Protein AF-A0A7R9LG56-F1 (afdb_monomer_lite)

Organism: NCBI:txid1979941

Foldseek 3Di:
DPPPQQPDDPPPCVLVCCLVVVDPCVSNPFDDPVLSVVLNVLLVVLVVVLVVVLLVLLVLQLVLLCLCCVFPPVDCVCVVVSNVVSNCRSVVSSVLSSLQSVLLSSLLSSLSSLLSNLLSLLVVLVVCVVVPPDDDPVVLVVSVVSLVVSVVSNVVSVVVSCVSCVVSVVVVVVVLVVLVVVCVVPVRSDDSSVVSNVVVVVVVVVSVVSVVVSVVSSVVSNVSSVVSSVVVVVVVVVVVVVVVVVVVD

Sequence (249 aa):
RYLYHIKRYPFPEAPIRLMAGSVTPRSVGLVDEAVIIEMCKSAKFWFHHTKRNTNIVGLAAFVICFAPVHFGTNDWSLFPIYFPWGFINGIGVRYVFNISHWTYTYFYLTCLYHKARMKQTRLMITAQYDKYSRTTDQHVYYLINTFSGIYADIDENNDRFFKTFSIIFLPLFMIFVDCELTTEIAPNLHIVTRIVFGYLLWSGTFVILSYLKVVSSVAEEAKKAYKPLNKLQITLKQNSNFCRLKEMI

pLDDT: mean 75.14, std 12.85, range [32.69, 92.62]

Radius of gyration: 25.76 Å; chains: 1; bounding box: 63×35×83 Å

Secondary structure (DSSP, 8-state):
---S----PPTTHHHHHHHTTSS-GGGGT---HHHHHHHHHHHHHHHHHHHHHHHHHHHHHHHHTTHHIIIII--GGGHHHHHHHHHHHHHHHHHHHHHHHHHHHHHHHHHHHHHHHHHHHHHHHHHHHHTTTS--HHHHHHHHHHHHHHHHHHHHHHHHHHHHHHHHHHHHHHHHHHHHHHHHH-TTSHHHHHHHHHHHHHHHHHHHHHHHHHHHHHHHHHHHHHHHHHHHHHHHHHHHHHHHHHH--

Structure (mmCIF, N/CA/C/O backbone):
data_AF-A0A7R9LG56-F1
#
_entry.id   AF-A0A7R9LG56-F1
#
loop_
_atom_site.group_PDB
_atom_site.id
_atom_site.type_symbol
_atom_site.label_atom_id
_atom_site.label_alt_id
_atom_site.label_comp_id
_atom_site.label_asym_id
_atom_site.label_entity_id
_atom_site.label_seq_id
_atom_site.pdbx_PDB_ins_code
_atom_site.Cartn_x
_atom_site.Cartn_y
_atom_site.Cartn_z
_atom_site.occupancy
_atom_site.B_iso_or_equiv
_atom_site.auth_seq_id
_atom_site.auth_comp_id
_atom_site.auth_asym_id
_atom_site.auth_atom_id
_atom_site.pdbx_PDB_model_num
ATOM 1 N N . ARG A 1 1 ? -28.842 3.513 22.044 1.00 34.97 1 ARG A N 1
ATOM 2 C CA . ARG A 1 1 ? -29.782 2.892 21.074 1.00 34.97 1 ARG A CA 1
ATOM 3 C C . ARG A 1 1 ? -29.342 2.998 19.596 1.00 34.97 1 ARG A C 1
ATOM 5 O O . ARG A 1 1 ? -30.094 2.542 18.755 1.00 34.97 1 ARG A O 1
ATOM 12 N N . TYR A 1 2 ? -28.136 3.487 19.253 1.00 35.00 2 TYR A N 1
ATOM 13 C CA . TYR A 1 2 ? -27.746 3.772 17.851 1.00 35.00 2 TYR A CA 1
ATOM 14 C C . TYR A 1 2 ? -26.638 2.877 17.246 1.00 35.00 2 TYR A C 1
ATOM 16 O O . TYR A 1 2 ? -26.160 3.165 16.157 1.00 35.00 2 TYR A O 1
ATOM 24 N N . LEU A 1 3 ? -26.213 1.792 17.906 1.00 39.94 3 LEU A N 1
ATOM 25 C CA . LEU A 1 3 ? -25.061 0.982 17.456 1.00 39.94 3 LEU A CA 1
ATOM 26 C C . LEU A 1 3 ? -25.404 -0.192 16.514 1.00 39.94 3 LEU A C 1
ATOM 28 O O . LEU A 1 3 ? -24.497 -0.883 16.071 1.00 39.94 3 LEU A O 1
ATOM 32 N N . TYR A 1 4 ? -26.677 -0.416 16.171 1.00 41.12 4 TYR A N 1
ATOM 33 C CA . TYR A 1 4 ? -27.118 -1.661 15.514 1.00 41.12 4 TYR A CA 1
ATOM 34 C C . TYR A 1 4 ? -27.232 -1.617 13.980 1.00 41.12 4 TYR A C 1
ATOM 36 O O . TYR A 1 4 ? -27.607 -2.615 13.373 1.00 41.12 4 TYR A O 1
ATOM 44 N N . HIS A 1 5 ? -26.874 -0.507 13.326 1.00 39.47 5 HIS A N 1
ATOM 45 C CA . HIS A 1 5 ? -26.958 -0.381 11.862 1.00 39.47 5 HIS A CA 1
ATOM 46 C C . HIS A 1 5 ? -25.602 -0.099 11.203 1.00 39.47 5 HIS A C 1
ATOM 48 O O . HIS A 1 5 ? -25.478 0.797 10.369 1.00 39.47 5 HIS A O 1
ATOM 54 N N . ILE A 1 6 ? -24.571 -0.879 11.541 1.00 50.12 6 ILE A N 1
ATOM 55 C CA . ILE A 1 6 ? -23.382 -0.954 10.682 1.00 50.12 6 ILE A CA 1
ATOM 56 C C . ILE A 1 6 ? -23.757 -1.824 9.477 1.00 50.12 6 ILE A C 1
ATOM 58 O O . ILE A 1 6 ? -23.916 -3.039 9.607 1.00 50.12 6 ILE A O 1
ATOM 62 N N . LYS A 1 7 ? -23.934 -1.209 8.301 1.00 48.31 7 LYS A N 1
ATOM 63 C CA . LYS A 1 7 ? -24.074 -1.961 7.046 1.00 48.31 7 LYS A CA 1
ATOM 64 C C . LYS A 1 7 ? -22.773 -2.731 6.811 1.00 48.31 7 LYS A C 1
ATOM 66 O O . LYS A 1 7 ? -21.711 -2.123 6.691 1.00 48.31 7 LYS A O 1
ATOM 71 N N . ARG A 1 8 ? -22.852 -4.063 6.738 1.00 50.88 8 ARG A N 1
ATOM 72 C CA . ARG A 1 8 ? -21.746 -4.895 6.247 1.00 50.88 8 ARG A CA 1
ATOM 73 C C . ARG A 1 8 ? -21.616 -4.649 4.746 1.00 50.88 8 ARG A C 1
ATOM 75 O O . ARG A 1 8 ? -22.418 -5.155 3.968 1.00 50.88 8 ARG A O 1
ATOM 82 N N . TYR A 1 9 ? -20.659 -3.818 4.351 1.00 52.25 9 TYR A N 1
ATOM 83 C CA . TYR A 1 9 ? -20.247 -3.735 2.953 1.00 52.25 9 TYR A CA 1
ATOM 84 C C . TYR A 1 9 ? -19.368 -4.949 2.633 1.00 52.25 9 TYR A C 1
ATOM 86 O O . TYR A 1 9 ? -18.586 -5.344 3.501 1.00 52.25 9 TYR A O 1
ATOM 94 N N . PRO A 1 10 ? -19.478 -5.542 1.432 1.00 53.38 10 PRO A N 1
ATOM 95 C CA . PRO A 1 10 ? -18.564 -6.596 1.021 1.00 53.38 10 PRO A CA 1
ATOM 96 C C . PRO A 1 10 ? -17.125 -6.062 1.058 1.00 53.38 10 PRO A C 1
ATOM 98 O O . PRO A 1 10 ? -16.785 -5.058 0.424 1.00 53.38 10 PRO A O 1
ATOM 101 N N . PHE A 1 11 ? -16.286 -6.700 1.869 1.00 55.41 11 PHE A N 1
ATOM 102 C CA . PHE A 1 11 ? -14.846 -6.466 1.894 1.00 55.41 11 PHE A CA 1
ATOM 103 C C . PHE A 1 11 ? -14.222 -7.098 0.641 1.00 55.41 11 PHE A C 1
ATOM 105 O O . PHE A 1 11 ? -14.705 -8.145 0.207 1.00 55.41 11 PHE A O 1
ATOM 112 N N . PRO A 1 12 ? -13.20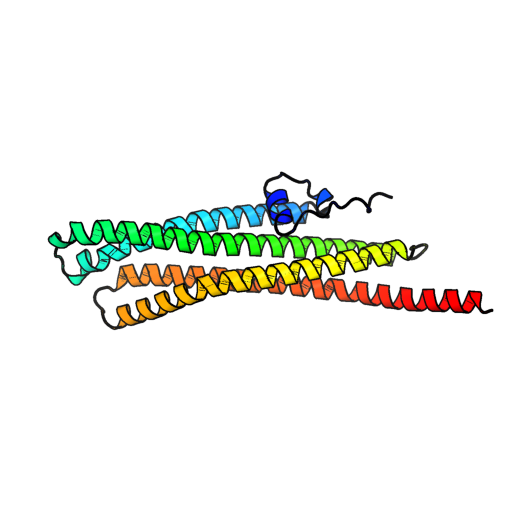9 -6.481 -0.006 1.00 57.28 12 PRO A N 1
ATOM 113 C CA . PRO A 1 12 ? -12.325 -5.388 0.435 1.00 57.28 12 PRO A CA 1
ATOM 114 C C . PRO A 1 12 ? -12.742 -3.954 0.024 1.00 57.28 12 PRO A C 1
ATOM 116 O O . PRO A 1 12 ? -11.928 -3.032 0.080 1.00 57.28 12 PRO A O 1
ATOM 119 N N . GLU A 1 13 ? -13.987 -3.706 -0.393 1.00 69.12 13 GLU A N 1
ATOM 120 C CA . GLU A 1 13 ? -14.365 -2.403 -0.974 1.00 69.12 13 GLU A CA 1
ATOM 121 C C . GLU A 1 13 ? -14.544 -1.273 0.050 1.00 69.12 13 GLU A C 1
ATOM 123 O O . GLU A 1 13 ? -14.408 -0.097 -0.291 1.00 69.12 13 GLU A O 1
ATOM 128 N N . ALA A 1 14 ? -14.859 -1.602 1.305 1.00 70.81 14 ALA A N 1
ATOM 129 C CA . ALA A 1 14 ? -15.174 -0.623 2.347 1.00 70.81 14 ALA A CA 1
ATOM 130 C C . ALA A 1 14 ? -14.103 0.481 2.540 1.00 70.81 14 ALA A C 1
ATOM 132 O O . ALA A 1 14 ? -14.475 1.659 2.505 1.00 70.81 14 ALA A O 1
ATOM 133 N N . PRO A 1 15 ? -12.795 0.178 2.699 1.00 76.94 15 PRO A N 1
ATOM 134 C CA . PRO A 1 15 ? -11.762 1.211 2.827 1.00 76.94 15 PRO A CA 1
ATOM 135 C C . PRO A 1 15 ? -11.621 2.077 1.569 1.00 76.94 15 PRO A C 1
ATOM 137 O O . PRO A 1 15 ? -11.431 3.287 1.678 1.00 76.94 15 PRO A O 1
ATOM 140 N N . ILE A 1 16 ? -11.765 1.492 0.379 1.00 79.19 16 ILE A N 1
ATOM 141 C CA . ILE A 1 16 ? -11.629 2.216 -0.893 1.00 79.19 16 ILE A CA 1
ATOM 142 C C . ILE A 1 16 ? -12.813 3.164 -1.090 1.00 79.19 16 ILE A C 1
ATOM 144 O O . ILE A 1 16 ? -12.624 4.343 -1.379 1.00 79.19 16 ILE A O 1
ATOM 148 N N . ARG A 1 17 ? -14.038 2.677 -0.874 1.00 79.75 17 ARG A N 1
ATOM 149 C CA . ARG A 1 17 ? -15.263 3.477 -1.002 1.00 79.75 17 ARG A CA 1
ATOM 150 C C . ARG A 1 17 ? -15.330 4.588 0.043 1.00 79.75 17 ARG A C 1
ATOM 152 O O . ARG A 1 17 ? -15.841 5.664 -0.256 1.00 79.75 17 ARG A O 1
ATOM 159 N N . LEU A 1 18 ? -14.793 4.354 1.242 1.00 82.75 18 LEU A N 1
ATOM 160 C CA . LEU A 1 18 ? -14.607 5.391 2.257 1.00 82.75 18 LEU A CA 1
ATOM 161 C C . LEU A 1 18 ? -13.677 6.500 1.746 1.00 82.75 18 LEU A C 1
ATOM 163 O O . LEU A 1 18 ? -14.030 7.674 1.806 1.00 82.75 18 LEU A O 1
ATOM 167 N N . MET A 1 19 ? -12.500 6.138 1.229 1.00 81.62 19 MET A N 1
ATOM 168 C CA . MET A 1 19 ? -11.513 7.108 0.736 1.00 81.62 19 MET A CA 1
ATOM 169 C C . MET A 1 19 ? -11.975 7.833 -0.533 1.00 81.62 19 MET A C 1
ATOM 171 O O . MET A 1 19 ? -11.598 8.980 -0.752 1.00 81.62 19 MET A O 1
ATOM 175 N N . ALA A 1 20 ? -12.825 7.193 -1.336 1.00 80.75 20 ALA A N 1
ATOM 176 C CA . ALA A 1 20 ? -13.496 7.797 -2.483 1.00 80.75 20 ALA A CA 1
ATOM 177 C C . ALA A 1 20 ? -14.670 8.719 -2.092 1.00 80.75 20 ALA A C 1
ATOM 179 O O . ALA A 1 20 ? -15.298 9.309 -2.967 1.00 80.75 20 ALA A O 1
ATOM 180 N N . GLY A 1 21 ? -15.011 8.823 -0.801 1.00 81.12 21 GLY A N 1
ATOM 181 C CA . GLY A 1 21 ? -16.147 9.617 -0.321 1.00 81.12 21 GLY A CA 1
ATOM 182 C C . GLY A 1 21 ? -17.518 9.018 -0.653 1.00 81.12 21 GLY A C 1
ATOM 183 O O . GLY A 1 21 ? -18.541 9.651 -0.410 1.00 81.12 21 GLY A O 1
ATOM 184 N N . SER A 1 22 ? -17.566 7.792 -1.182 1.00 84.75 22 SER A N 1
ATOM 185 C CA . SER A 1 22 ? -18.811 7.103 -1.541 1.00 84.75 22 SER A CA 1
ATOM 186 C C . SER A 1 22 ? -19.563 6.561 -0.324 1.00 84.75 22 SER A C 1
ATOM 188 O O . SER A 1 22 ? -20.732 6.194 -0.435 1.00 84.75 22 SER A O 1
ATOM 190 N N . VAL A 1 23 ? -18.898 6.464 0.830 1.00 85.06 23 VAL A N 1
ATOM 191 C CA . VAL A 1 23 ? -19.517 6.061 2.095 1.00 85.06 23 VAL A CA 1
ATOM 192 C C . VAL A 1 23 ? -19.024 6.938 3.233 1.00 85.06 23 VAL A C 1
ATOM 194 O O . VAL A 1 23 ? -17.860 7.330 3.276 1.00 85.06 23 VAL A O 1
ATOM 197 N N . THR A 1 24 ? -19.906 7.223 4.190 1.00 84.25 24 THR A N 1
ATOM 198 C CA . THR A 1 24 ? -19.544 8.038 5.352 1.00 84.25 24 THR A CA 1
ATOM 199 C C . THR A 1 24 ? -18.672 7.237 6.327 1.00 84.25 24 THR A C 1
ATOM 201 O O . THR A 1 24 ? -18.944 6.051 6.542 1.00 84.25 24 THR A O 1
ATOM 204 N N . PRO A 1 25 ? -17.689 7.861 7.005 1.00 82.75 25 PRO A N 1
ATOM 205 C CA . PRO A 1 25 ? -16.854 7.178 7.996 1.00 82.75 25 PRO A CA 1
ATOM 206 C C . PRO A 1 25 ? -17.662 6.451 9.075 1.00 82.75 25 PRO A C 1
ATOM 208 O O . PRO A 1 25 ? -17.384 5.299 9.403 1.00 82.75 25 PRO A O 1
ATOM 211 N N . ARG A 1 26 ? -18.751 7.070 9.546 1.00 82.94 26 ARG A N 1
ATOM 212 C CA . ARG A 1 26 ? -19.632 6.470 10.559 1.00 82.94 26 ARG A CA 1
ATOM 213 C C . ARG A 1 26 ? -20.286 5.173 10.084 1.00 82.94 26 ARG A C 1
ATOM 215 O O . ARG A 1 26 ? -20.414 4.242 10.871 1.00 82.94 26 ARG A O 1
ATOM 222 N N . SER A 1 27 ? -20.666 5.086 8.809 1.00 79.00 27 SER A N 1
ATOM 223 C CA . SER A 1 27 ? -21.321 3.891 8.258 1.00 79.00 27 SER A CA 1
ATOM 224 C C . SER A 1 27 ? -20.406 2.664 8.187 1.00 79.00 27 SER A C 1
ATOM 226 O O . SER A 1 27 ? -20.900 1.540 8.193 1.00 79.00 27 SER A O 1
ATOM 228 N N . VAL A 1 28 ? -19.087 2.878 8.170 1.00 76.25 28 VAL A N 1
ATOM 229 C CA . VAL A 1 28 ? -18.060 1.825 8.179 1.00 76.25 28 VAL A CA 1
ATOM 230 C C . VAL A 1 28 ? -17.417 1.648 9.559 1.00 76.25 28 VAL A C 1
ATOM 232 O O . VAL A 1 28 ? -16.382 0.992 9.678 1.00 76.25 28 VAL A O 1
ATOM 235 N N . GLY A 1 29 ? -18.029 2.224 10.599 1.00 75.81 29 GLY A N 1
ATOM 236 C CA . GLY A 1 29 ? -17.587 2.086 11.984 1.00 75.81 29 GLY A CA 1
ATOM 237 C C . GLY A 1 29 ? -16.368 2.933 12.345 1.00 75.81 29 GLY A C 1
ATOM 238 O O . GLY A 1 29 ? -15.617 2.522 13.222 1.00 75.81 29 GLY A O 1
ATOM 239 N N . LEU A 1 30 ? -16.159 4.073 11.672 1.00 83.81 30 LEU A N 1
ATOM 240 C CA . LEU A 1 30 ? -15.124 5.056 11.993 1.00 83.81 30 LEU A CA 1
ATOM 241 C C . LEU A 1 30 ? -15.731 6.366 12.524 1.00 83.81 30 LEU A C 1
ATOM 243 O O . LEU A 1 30 ? -16.501 7.032 11.835 1.00 83.81 30 LEU A O 1
ATOM 247 N N . VAL A 1 31 ? -15.362 6.749 13.749 1.00 84.69 31 VAL A N 1
ATOM 248 C CA . VAL A 1 31 ? -15.882 7.941 14.448 1.00 84.69 31 VAL A CA 1
ATOM 249 C C . VAL A 1 31 ? -14.799 8.986 14.764 1.00 84.69 31 VAL A C 1
ATOM 251 O O . VAL A 1 31 ? -15.109 10.171 14.819 1.00 84.69 31 VAL A O 1
ATOM 254 N N . ASP A 1 32 ? -13.543 8.569 14.951 1.00 86.62 32 ASP A N 1
ATOM 255 C CA . ASP A 1 32 ? -12.409 9.451 15.281 1.00 86.62 32 ASP A CA 1
ATOM 256 C C . ASP A 1 32 ? -11.925 10.234 14.043 1.00 86.62 32 ASP A C 1
ATOM 258 O O . ASP A 1 32 ? -11.336 9.659 13.123 1.00 86.62 32 ASP A O 1
ATOM 262 N N . GLU A 1 33 ? -12.175 11.546 14.029 1.00 87.38 33 GLU A N 1
ATOM 263 C CA . GLU A 1 33 ? -11.827 12.452 12.928 1.00 87.38 33 GLU A CA 1
ATOM 264 C C . GLU A 1 33 ? -10.318 12.533 12.679 1.00 87.38 33 GLU A C 1
ATOM 266 O O . GLU A 1 33 ? -9.887 12.516 11.525 1.00 87.38 33 GLU A O 1
ATOM 271 N N . ALA A 1 34 ? -9.498 12.542 13.734 1.00 88.75 34 ALA A N 1
ATOM 272 C CA . ALA A 1 34 ? -8.047 12.627 13.590 1.00 88.75 34 ALA A CA 1
ATOM 273 C C . ALA A 1 34 ? -7.495 11.402 12.846 1.00 88.75 34 ALA A C 1
ATOM 275 O O . ALA A 1 34 ? -6.662 11.534 11.946 1.00 88.75 34 ALA A O 1
ATOM 276 N N . VAL A 1 35 ? -8.023 10.216 13.164 1.00 87.88 35 VAL A N 1
ATOM 277 C CA . VAL A 1 35 ? -7.666 8.961 12.485 1.00 87.88 35 VAL A CA 1
ATOM 278 C C . V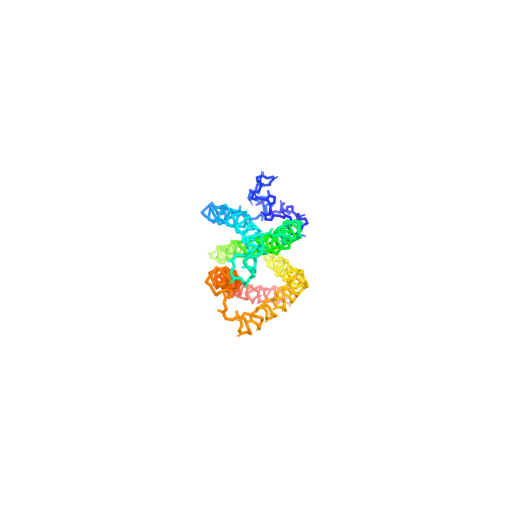AL A 1 35 ? -8.127 8.970 11.027 1.00 87.88 35 VAL A C 1
ATOM 280 O O . VAL A 1 35 ? -7.380 8.546 10.147 1.00 87.88 35 VAL A O 1
ATOM 283 N N . ILE A 1 36 ? -9.326 9.488 10.746 1.00 88.56 36 ILE A N 1
ATOM 284 C CA . ILE A 1 36 ? -9.838 9.607 9.373 1.00 88.56 36 ILE A CA 1
ATOM 285 C C . ILE A 1 36 ? -8.939 10.536 8.543 1.00 88.56 36 ILE A C 1
ATOM 287 O O . ILE A 1 36 ? -8.557 10.187 7.427 1.00 88.56 36 ILE A O 1
ATOM 291 N N . ILE A 1 37 ? -8.541 11.687 9.094 1.00 89.75 37 ILE A N 1
ATOM 292 C CA . ILE A 1 37 ? -7.638 12.633 8.424 1.00 89.75 37 ILE A CA 1
ATOM 293 C C . ILE A 1 37 ? -6.276 11.985 8.139 1.00 89.75 37 ILE A C 1
ATOM 295 O O . ILE A 1 37 ? -5.746 12.133 7.036 1.00 89.75 37 ILE A O 1
ATOM 299 N N . GLU A 1 38 ? -5.704 11.255 9.100 1.00 89.69 38 GLU A N 1
ATOM 300 C CA . GLU A 1 38 ? -4.433 10.538 8.926 1.00 89.69 38 GLU A CA 1
ATOM 301 C C . GLU A 1 38 ? -4.523 9.472 7.822 1.00 89.69 38 GLU A C 1
ATOM 303 O O . GLU A 1 38 ? -3.629 9.374 6.971 1.00 89.69 38 GLU A O 1
ATOM 308 N N . MET A 1 39 ? -5.628 8.720 7.780 1.00 89.75 39 MET A N 1
ATOM 309 C CA . MET A 1 39 ? -5.898 7.746 6.722 1.00 89.75 39 MET A CA 1
ATOM 310 C C . MET A 1 39 ? -5.995 8.417 5.349 1.00 89.75 39 MET A C 1
ATOM 312 O O . MET A 1 39 ? -5.355 7.955 4.407 1.00 89.75 39 MET A O 1
ATOM 316 N N . CYS A 1 40 ? -6.723 9.531 5.229 1.00 89.75 40 CYS A N 1
ATOM 317 C CA . CYS A 1 40 ? -6.849 10.277 3.975 1.00 89.75 40 CYS A CA 1
ATOM 318 C C . CYS A 1 40 ? -5.507 10.860 3.503 1.00 89.75 40 CYS A C 1
ATOM 320 O O . CYS A 1 40 ? -5.183 10.793 2.315 1.00 89.75 40 CYS A O 1
ATOM 322 N N . LYS A 1 41 ? -4.691 11.396 4.422 1.00 91.19 41 LYS A N 1
ATOM 323 C CA . LYS A 1 41 ? -3.333 11.880 4.111 1.00 91.19 41 LYS A CA 1
ATOM 324 C C . LYS A 1 41 ? -2.442 10.744 3.611 1.00 91.19 41 LYS A C 1
ATOM 326 O O . LYS A 1 41 ? -1.772 10.899 2.591 1.00 91.19 41 LYS A O 1
ATOM 331 N N . SER A 1 42 ? -2.486 9.597 4.288 1.00 90.00 42 SER A N 1
ATOM 332 C CA . SER A 1 42 ? -1.744 8.398 3.890 1.00 90.00 42 SER A CA 1
ATOM 333 C C . SER A 1 42 ? -2.193 7.888 2.520 1.00 90.00 42 SER A C 1
ATOM 335 O O . SER A 1 42 ? -1.354 7.612 1.668 1.00 90.00 42 SER A O 1
ATOM 337 N N . ALA A 1 43 ? -3.502 7.833 2.264 1.00 90.88 43 ALA A N 1
ATOM 338 C CA . ALA A 1 43 ? -4.064 7.449 0.971 1.00 90.88 43 ALA A CA 1
ATOM 339 C C . ALA A 1 43 ? -3.580 8.355 -0.158 1.00 90.88 43 ALA A C 1
ATOM 341 O O . ALA A 1 43 ? -3.080 7.873 -1.172 1.00 90.88 43 ALA A O 1
ATOM 342 N N . LYS A 1 44 ? -3.646 9.675 0.046 1.00 91.31 44 LYS A N 1
ATOM 343 C CA . LYS A 1 44 ? -3.156 10.656 -0.926 1.00 91.31 44 LYS A CA 1
ATOM 344 C C . LYS A 1 44 ? -1.674 10.449 -1.240 1.00 91.31 44 LYS A C 1
ATOM 346 O O . LYS A 1 44 ? -1.300 10.472 -2.412 1.00 91.31 44 LYS A O 1
ATOM 351 N N . PHE A 1 45 ? -0.848 10.232 -0.213 1.00 92.12 45 PHE A N 1
ATOM 352 C CA . PHE A 1 45 ? 0.573 9.937 -0.389 1.00 92.12 45 PHE A CA 1
ATOM 353 C C . PHE A 1 45 ? 0.780 8.672 -1.226 1.00 92.12 45 PHE A C 1
ATOM 355 O O . PHE A 1 45 ? 1.478 8.729 -2.235 1.00 92.12 45 PHE A O 1
ATOM 362 N N . TRP A 1 46 ? 0.137 7.560 -0.864 1.00 90.38 46 TRP A N 1
ATOM 363 C CA . TRP A 1 46 ? 0.325 6.286 -1.557 1.00 90.38 46 TRP A CA 1
ATOM 364 C C . TRP A 1 46 ? -0.204 6.294 -2.988 1.00 90.38 46 TRP A C 1
ATOM 366 O O . TRP A 1 46 ? 0.475 5.793 -3.878 1.00 90.38 46 TRP A O 1
ATOM 376 N N . PHE A 1 47 ? -1.347 6.930 -3.255 1.00 92.12 47 PHE A N 1
ATOM 377 C CA . PHE A 1 47 ? -1.840 7.094 -4.625 1.00 92.12 47 PHE A CA 1
ATOM 378 C C . PHE A 1 47 ? -0.876 7.913 -5.483 1.00 92.12 47 PHE A C 1
ATOM 380 O O . PHE A 1 47 ? -0.600 7.550 -6.628 1.00 92.12 47 PHE A O 1
ATOM 387 N N . HIS A 1 48 ? -0.328 9.000 -4.932 1.00 92.62 48 HIS A N 1
ATOM 388 C CA . HIS A 1 48 ? 0.649 9.814 -5.645 1.00 92.62 48 HIS A CA 1
ATOM 389 C C . HIS A 1 48 ? 1.964 9.057 -5.872 1.00 92.62 48 HIS A C 1
ATOM 391 O O . HIS A 1 48 ? 2.477 9.046 -6.991 1.00 92.62 48 HIS A O 1
ATOM 397 N N . HIS A 1 49 ? 2.478 8.391 -4.837 1.00 89.62 49 HIS A N 1
ATOM 398 C CA . HIS A 1 49 ? 3.685 7.575 -4.903 1.00 89.62 49 HIS A CA 1
ATOM 399 C C . HIS A 1 49 ? 3.550 6.478 -5.964 1.00 89.62 49 HIS A C 1
ATOM 401 O O . HIS A 1 49 ? 4.379 6.393 -6.863 1.00 89.62 49 HIS A O 1
ATOM 407 N N . THR A 1 50 ? 2.464 5.705 -5.931 1.00 91.12 50 THR A N 1
ATOM 408 C CA . THR A 1 50 ? 2.186 4.629 -6.890 1.00 91.12 50 THR A CA 1
ATOM 409 C C . THR A 1 50 ? 2.075 5.151 -8.319 1.00 91.12 50 THR A C 1
ATOM 411 O O . THR A 1 50 ? 2.731 4.625 -9.217 1.00 91.12 50 THR A O 1
ATOM 414 N N . LYS A 1 51 ? 1.330 6.240 -8.552 1.00 91.81 51 LYS A N 1
ATOM 415 C CA . LYS A 1 51 ? 1.222 6.845 -9.889 1.00 91.81 51 LYS A CA 1
ATOM 416 C C . LYS A 1 51 ? 2.569 7.353 -10.413 1.00 91.81 51 LYS A C 1
ATOM 418 O O . LYS A 1 51 ? 2.870 7.198 -11.592 1.00 91.81 51 LYS A O 1
ATOM 423 N N . ARG A 1 52 ? 3.381 7.975 -9.556 1.00 90.94 52 ARG A N 1
ATOM 424 C CA . ARG A 1 52 ? 4.700 8.488 -9.943 1.00 90.94 52 ARG A CA 1
ATOM 425 C C . ARG A 1 52 ? 5.674 7.346 -10.227 1.00 90.94 52 ARG A C 1
ATOM 427 O O . ARG A 1 52 ? 6.316 7.358 -11.271 1.00 90.94 52 ARG A O 1
ATOM 434 N N . ASN A 1 53 ? 5.751 6.366 -9.334 1.00 87.62 53 ASN A N 1
ATOM 435 C CA . ASN A 1 53 ? 6.713 5.273 -9.423 1.00 87.62 53 ASN A CA 1
ATOM 436 C C . ASN A 1 53 ? 6.464 4.396 -10.657 1.00 87.62 53 ASN A C 1
ATOM 438 O O . ASN A 1 53 ? 7.372 4.129 -11.432 1.00 87.62 53 ASN A O 1
ATOM 442 N N . THR A 1 54 ? 5.203 4.047 -10.920 1.00 88.88 54 THR A N 1
ATOM 443 C CA . THR A 1 54 ? 4.818 3.245 -12.097 1.00 88.88 54 THR A CA 1
ATOM 444 C C . THR A 1 54 ? 5.191 3.915 -13.421 1.00 88.88 54 THR A C 1
ATOM 446 O O . THR A 1 54 ? 5.660 3.245 -14.340 1.00 88.88 54 THR A O 1
ATOM 449 N N . ASN A 1 55 ? 5.051 5.240 -13.513 1.00 89.62 55 ASN A N 1
ATOM 450 C CA . ASN A 1 55 ? 5.474 5.996 -14.691 1.00 89.62 55 ASN A CA 1
ATOM 451 C C . ASN A 1 55 ? 7.003 6.089 -14.809 1.00 89.62 55 ASN A C 1
ATOM 453 O O . ASN A 1 55 ? 7.529 5.913 -15.905 1.00 89.62 55 ASN A O 1
ATOM 457 N N . ILE A 1 56 ? 7.712 6.348 -13.703 1.00 88.50 56 ILE A N 1
ATOM 458 C CA . ILE A 1 56 ? 9.183 6.435 -13.691 1.00 88.50 56 ILE A CA 1
ATOM 459 C C . ILE A 1 56 ? 9.800 5.101 -14.105 1.00 88.50 56 ILE A C 1
ATOM 461 O O . ILE A 1 56 ? 10.665 5.082 -14.973 1.00 88.50 56 ILE A O 1
ATOM 465 N N . VAL A 1 57 ? 9.334 3.992 -13.530 1.00 84.25 57 VAL A N 1
ATOM 466 C CA . VAL A 1 57 ? 9.867 2.658 -13.829 1.00 84.25 57 VAL A CA 1
ATOM 467 C C . VAL A 1 57 ? 9.586 2.258 -15.279 1.00 84.25 57 VAL A C 1
ATOM 469 O O . VAL A 1 57 ? 10.474 1.731 -15.943 1.00 84.25 57 VAL A O 1
ATOM 472 N N . GLY A 1 58 ? 8.402 2.578 -15.812 1.00 86.19 58 GLY A N 1
ATOM 473 C CA . GLY A 1 58 ? 8.098 2.366 -17.231 1.00 86.19 58 GLY A CA 1
ATOM 474 C C . GLY A 1 58 ? 9.029 3.143 -18.167 1.00 86.19 58 GLY A C 1
ATOM 475 O O . GLY A 1 58 ? 9.547 2.587 -19.133 1.00 86.19 58 GLY A O 1
ATOM 476 N N . LEU A 1 59 ? 9.287 4.419 -17.858 1.00 86.62 59 LEU A N 1
ATOM 477 C CA . LEU A 1 59 ? 10.217 5.247 -18.630 1.00 86.62 59 LEU A CA 1
ATOM 478 C C . LEU A 1 59 ? 11.661 4.739 -18.512 1.00 86.62 59 LEU A C 1
ATOM 480 O O . LEU A 1 59 ? 12.375 4.683 -19.508 1.00 86.62 59 LEU A O 1
ATOM 484 N N . ALA A 1 60 ? 12.085 4.340 -17.314 1.00 83.19 60 ALA A N 1
ATOM 485 C CA . ALA A 1 60 ? 13.417 3.797 -17.084 1.00 83.19 60 ALA A CA 1
ATOM 486 C C . ALA A 1 60 ? 13.636 2.493 -17.867 1.00 83.19 60 ALA A C 1
ATOM 488 O O . ALA A 1 60 ? 14.667 2.342 -18.516 1.00 83.19 60 ALA A O 1
ATOM 489 N N . ALA A 1 61 ? 12.647 1.593 -17.881 1.00 82.81 61 ALA A N 1
ATOM 490 C CA . ALA A 1 61 ? 12.693 0.357 -18.662 1.00 82.81 61 ALA A CA 1
ATOM 491 C C . ALA A 1 61 ? 12.776 0.621 -20.174 1.00 82.81 61 ALA A C 1
ATOM 493 O O . ALA A 1 61 ? 13.550 -0.036 -20.871 1.00 82.81 61 ALA A O 1
ATOM 494 N N . PHE A 1 62 ? 12.037 1.620 -20.672 1.00 85.31 62 PHE A N 1
ATOM 495 C CA . PHE A 1 62 ? 12.161 2.078 -22.057 1.00 85.31 62 PHE A CA 1
ATOM 496 C C . PHE A 1 62 ? 13.591 2.548 -22.362 1.00 85.31 62 PHE A C 1
ATOM 498 O O . PHE A 1 62 ? 14.197 2.076 -23.318 1.00 85.31 62 PHE A O 1
ATOM 505 N N . VAL A 1 63 ? 14.157 3.430 -21.529 1.00 83.38 63 VAL A N 1
ATOM 506 C CA . VAL A 1 63 ? 15.498 4.007 -21.741 1.00 83.38 63 VAL A CA 1
ATOM 507 C C . VAL A 1 63 ? 16.605 2.952 -21.654 1.00 83.38 63 VAL A C 1
ATOM 509 O O . VAL A 1 63 ? 17.522 2.972 -22.473 1.00 83.38 63 VAL A O 1
ATOM 512 N N . ILE A 1 64 ? 16.515 1.999 -20.719 1.00 77.94 64 ILE A N 1
ATOM 513 C CA . ILE A 1 64 ? 17.513 0.924 -20.570 1.00 77.94 64 ILE A CA 1
ATOM 514 C C . ILE A 1 64 ? 17.648 0.091 -21.845 1.00 77.94 64 ILE A C 1
ATOM 516 O O . ILE A 1 64 ? 18.752 -0.342 -22.166 1.00 77.94 64 ILE A O 1
ATOM 520 N N . CYS A 1 65 ? 16.569 -0.098 -22.608 1.00 77.50 65 CYS A N 1
ATOM 521 C CA . CYS A 1 65 ? 16.632 -0.866 -23.853 1.00 77.50 65 CYS A CA 1
ATOM 522 C C . CYS A 1 65 ? 17.597 -0.263 -24.882 1.00 77.50 65 CYS A C 1
ATOM 524 O O . CYS A 1 65 ? 18.083 -0.984 -25.744 1.00 77.50 65 CYS A O 1
ATOM 526 N N . PHE A 1 66 ? 17.914 1.029 -24.779 1.00 76.81 66 PHE A N 1
ATOM 527 C CA . PHE A 1 66 ? 18.867 1.705 -25.659 1.00 76.81 66 PHE A CA 1
ATOM 528 C C . PHE A 1 66 ? 20.297 1.720 -25.104 1.00 76.81 66 PHE A C 1
ATOM 530 O O . PHE A 1 66 ? 21.221 2.114 -25.818 1.00 76.81 66 PHE A O 1
ATOM 537 N N . ALA A 1 67 ? 20.516 1.267 -23.864 1.00 71.06 67 ALA A N 1
ATOM 538 C CA . ALA A 1 67 ? 21.847 1.209 -23.267 1.00 71.06 67 ALA A CA 1
ATOM 539 C C . ALA A 1 67 ? 22.844 0.358 -24.090 1.00 71.06 67 ALA A C 1
ATOM 541 O O . ALA A 1 67 ? 23.969 0.818 -24.282 1.00 71.06 67 ALA A O 1
ATOM 542 N N . PRO A 1 68 ? 22.473 -0.807 -24.666 1.00 68.00 68 PRO A N 1
ATOM 543 C CA . PRO A 1 68 ? 23.380 -1.577 -25.525 1.00 68.00 68 PRO A CA 1
ATOM 544 C C . PRO A 1 68 ? 23.773 -0.859 -26.827 1.00 68.00 68 PRO A C 1
ATOM 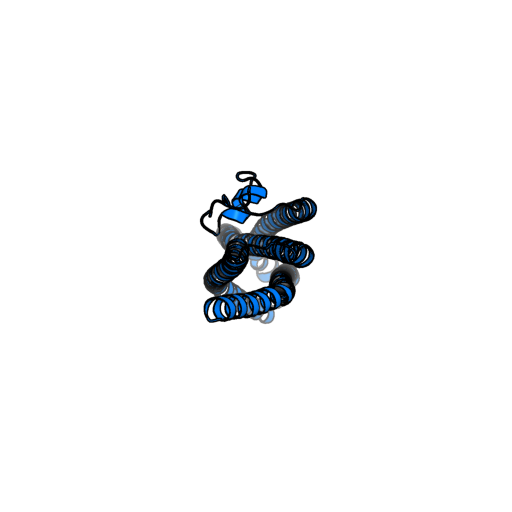546 O O . PRO A 1 68 ? 24.900 -1.013 -27.302 1.00 68.00 68 PRO A O 1
ATOM 549 N N . VAL A 1 69 ? 22.868 -0.054 -27.397 1.00 66.75 69 VAL A N 1
ATOM 550 C CA . VAL A 1 69 ? 23.127 0.732 -28.619 1.00 66.75 69 VAL A CA 1
ATOM 551 C C . VAL A 1 69 ? 24.089 1.875 -28.318 1.00 66.75 69 VAL A C 1
ATOM 553 O O . VAL A 1 69 ? 25.053 2.075 -29.048 1.00 66.75 69 VAL A O 1
ATOM 556 N N . HIS A 1 70 ? 23.864 2.588 -27.213 1.00 65.50 70 HIS A N 1
ATOM 557 C CA . HIS A 1 70 ? 24.646 3.771 -26.863 1.00 65.50 70 HIS A CA 1
ATOM 558 C C . HIS A 1 70 ? 26.011 3.453 -26.228 1.00 65.50 70 HIS A C 1
ATOM 560 O O . HIS A 1 70 ? 26.953 4.217 -26.409 1.00 65.50 70 HIS A O 1
ATOM 566 N N . PHE A 1 71 ? 26.133 2.342 -25.489 1.00 62.91 71 PHE A N 1
ATOM 567 C CA . PHE A 1 71 ? 27.348 2.015 -24.726 1.00 62.91 71 PHE A CA 1
ATOM 568 C C . PHE A 1 71 ? 28.080 0.748 -25.191 1.00 62.91 71 PHE A C 1
ATOM 570 O O . PHE A 1 71 ? 29.244 0.571 -24.846 1.00 62.91 71 PHE A O 1
ATOM 577 N N . GLY A 1 72 ? 27.420 -0.151 -25.929 1.00 64.00 72 GLY A N 1
ATOM 578 C CA . GLY A 1 72 ? 27.993 -1.448 -26.310 1.00 64.00 72 GLY A CA 1
ATOM 579 C C . GLY A 1 72 ? 28.477 -1.503 -27.755 1.00 64.00 72 GLY A C 1
ATOM 580 O O . GLY A 1 72 ? 29.637 -1.805 -28.012 1.00 64.00 72 GLY A O 1
ATOM 581 N N . THR A 1 73 ? 27.575 -1.235 -28.698 1.00 68.38 73 THR A N 1
ATOM 582 C CA . THR A 1 73 ? 27.824 -1.442 -30.137 1.00 68.38 73 THR A CA 1
ATOM 583 C C . THR A 1 73 ? 28.121 -0.151 -30.891 1.00 68.38 73 THR A C 1
ATOM 585 O O . THR A 1 73 ? 28.820 -0.192 -31.899 1.00 68.38 73 THR A O 1
ATOM 588 N N . ASN A 1 74 ? 27.606 0.990 -30.411 1.00 68.94 74 ASN A N 1
ATOM 589 C CA . ASN A 1 74 ? 27.634 2.283 -31.107 1.00 68.94 74 ASN A CA 1
ATOM 590 C C . ASN A 1 74 ? 27.044 2.238 -32.533 1.00 68.94 74 ASN A C 1
ATOM 592 O O . ASN A 1 74 ? 27.257 3.149 -33.335 1.00 68.94 74 ASN A O 1
ATOM 596 N N . ASP A 1 75 ? 26.279 1.188 -32.843 1.00 76.88 75 ASP A N 1
ATOM 597 C CA . ASP A 1 75 ? 25.680 0.965 -34.148 1.00 76.88 75 ASP A CA 1
ATOM 598 C C . ASP A 1 75 ? 24.226 1.443 -34.149 1.00 76.88 75 ASP A C 1
ATOM 600 O O . ASP A 1 75 ? 23.286 0.741 -33.761 1.00 76.88 75 ASP A O 1
ATOM 604 N N . TRP A 1 76 ? 24.040 2.679 -34.606 1.00 80.50 76 TRP A N 1
ATOM 605 C CA . TRP A 1 76 ? 22.722 3.294 -34.735 1.00 80.50 76 TRP A CA 1
ATOM 606 C C . TRP A 1 76 ? 21.833 2.611 -35.780 1.00 80.50 76 TRP A C 1
ATOM 608 O O . TRP A 1 76 ? 20.621 2.831 -35.760 1.00 80.50 76 TRP A O 1
ATOM 618 N N . SER A 1 77 ? 22.376 1.744 -36.644 1.00 81.69 77 SER A N 1
ATOM 619 C CA . SER A 1 77 ? 21.566 0.955 -37.581 1.00 81.69 77 SER A CA 1
ATOM 620 C C . SER A 1 77 ? 20.628 -0.024 -36.867 1.00 81.69 77 SER A C 1
ATOM 622 O O . SER A 1 77 ? 19.602 -0.413 -37.422 1.00 81.69 77 SER A O 1
ATOM 624 N N . LEU A 1 78 ? 20.910 -0.349 -35.600 1.00 78.50 78 LEU A N 1
ATOM 625 C CA . LEU A 1 78 ? 20.064 -1.191 -34.760 1.00 78.50 78 LEU A CA 1
ATOM 626 C C . LEU A 1 78 ? 18.874 -0.430 -34.147 1.00 78.50 78 LEU A C 1
ATOM 628 O O . LEU A 1 78 ? 17.970 -1.049 -33.581 1.00 78.50 78 LEU A O 1
ATOM 632 N N . PHE A 1 79 ? 18.821 0.901 -34.266 1.00 81.75 79 PHE A N 1
ATOM 633 C CA . PHE A 1 79 ? 17.740 1.725 -33.711 1.00 81.75 79 PHE A CA 1
ATOM 634 C C . PHE A 1 79 ? 16.319 1.254 -34.096 1.00 81.75 79 PHE A C 1
ATOM 636 O O . PHE A 1 79 ? 15.478 1.170 -33.196 1.00 81.75 79 PHE A O 1
ATOM 643 N N . PRO A 1 80 ? 16.020 0.868 -35.357 1.00 85.94 80 PRO A N 1
ATOM 644 C CA . PRO A 1 80 ? 14.698 0.369 -35.746 1.00 85.94 80 PRO A CA 1
ATOM 645 C C . PRO A 1 80 ? 14.292 -0.938 -35.051 1.00 85.94 80 PRO A C 1
ATOM 647 O O . PRO A 1 80 ? 13.107 -1.248 -35.005 1.00 85.94 80 PRO A O 1
ATOM 650 N N . ILE A 1 81 ? 15.251 -1.696 -34.508 1.00 81.50 81 ILE A N 1
ATOM 651 C CA . ILE A 1 81 ? 15.013 -2.939 -33.761 1.00 81.50 81 ILE A CA 1
ATOM 652 C C . ILE A 1 81 ? 14.805 -2.625 -32.273 1.00 81.50 81 ILE A C 1
ATOM 654 O O . ILE A 1 81 ? 13.845 -3.093 -31.657 1.00 81.50 81 ILE A O 1
ATOM 658 N N . TYR A 1 82 ? 15.668 -1.786 -31.693 1.00 78.19 82 TYR A N 1
ATOM 659 C CA . TYR A 1 82 ? 15.606 -1.446 -30.269 1.00 78.19 82 TYR A CA 1
ATOM 660 C C . TYR A 1 82 ? 14.456 -0.502 -29.915 1.00 78.19 82 TYR A C 1
ATOM 662 O O . TYR A 1 82 ? 13.961 -0.560 -28.792 1.00 78.19 82 TYR A O 1
ATOM 670 N N . PHE A 1 83 ? 13.993 0.341 -30.841 1.00 85.12 83 PHE A N 1
ATOM 671 C CA . PHE A 1 83 ? 12.903 1.274 -30.558 1.00 85.12 83 PHE A CA 1
ATOM 672 C C . PHE A 1 83 ? 11.549 0.575 -30.316 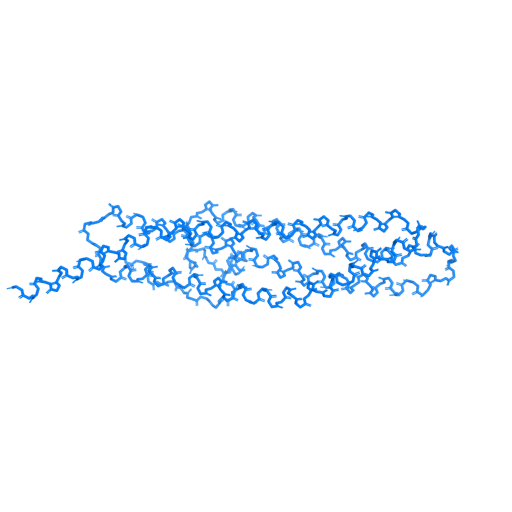1.00 85.12 83 PHE A C 1
ATOM 674 O O . PHE A 1 83 ? 10.956 0.808 -29.255 1.00 85.12 83 PHE A O 1
ATOM 681 N N . PRO A 1 84 ? 11.066 -0.331 -31.195 1.00 86.12 84 PRO A N 1
ATOM 682 C CA . PRO A 1 84 ? 9.873 -1.133 -30.918 1.00 86.12 84 PRO A CA 1
ATOM 683 C C . PRO A 1 84 ? 10.025 -1.990 -29.659 1.00 86.12 84 PRO A C 1
ATOM 685 O O . PRO A 1 84 ? 9.100 -2.062 -28.850 1.00 86.12 84 PRO A O 1
ATOM 688 N N . TRP A 1 85 ? 11.203 -2.590 -29.456 1.00 79.06 85 TRP A N 1
ATOM 689 C CA . TRP A 1 85 ? 11.483 -3.398 -28.270 1.00 79.06 85 TRP A CA 1
ATOM 690 C C . TRP A 1 85 ? 11.417 -2.577 -26.979 1.00 79.06 85 TRP A C 1
ATOM 692 O O . TRP A 1 85 ? 10.752 -2.972 -26.024 1.00 79.06 85 TRP A O 1
ATOM 702 N N . GLY A 1 86 ? 12.033 -1.394 -26.969 1.00 81.19 86 GLY A N 1
ATOM 703 C CA . GLY A 1 86 ? 11.978 -0.457 -25.854 1.00 81.19 86 GLY A CA 1
ATOM 704 C C . GLY A 1 86 ? 10.552 -0.045 -25.525 1.00 81.19 86 GLY A C 1
ATOM 705 O O . GLY A 1 86 ? 10.186 -0.001 -24.352 1.00 81.19 86 GLY A O 1
ATOM 706 N N . PHE A 1 87 ? 9.719 0.200 -26.54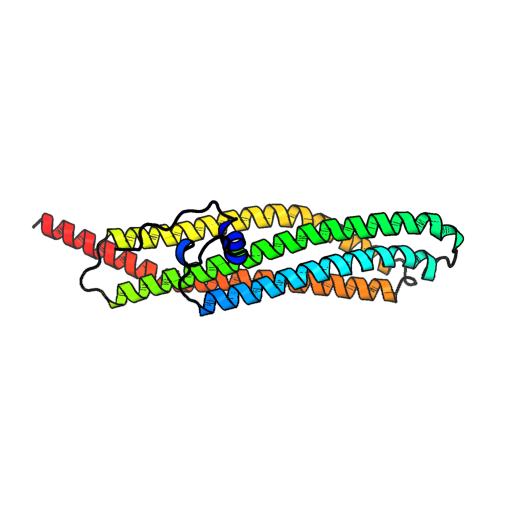0 1.00 86.56 87 PHE A N 1
ATOM 707 C CA . PHE A 1 87 ? 8.310 0.546 -26.351 1.00 86.56 87 PHE A CA 1
ATOM 708 C C . PHE A 1 87 ? 7.509 -0.602 -25.723 1.00 86.56 87 PHE A C 1
ATOM 710 O O . PHE A 1 87 ? 6.803 -0.389 -24.735 1.00 86.56 87 PHE A O 1
ATOM 717 N N . ILE A 1 88 ? 7.666 -1.825 -26.244 1.00 82.56 88 ILE A N 1
ATOM 718 C CA . ILE A 1 88 ? 7.038 -3.033 -25.689 1.00 82.56 88 ILE A CA 1
ATOM 719 C C . ILE A 1 88 ? 7.484 -3.241 -24.239 1.00 82.56 88 ILE A C 1
ATOM 721 O O . ILE A 1 88 ? 6.643 -3.445 -23.364 1.00 82.56 88 ILE A O 1
ATOM 725 N N . ASN A 1 89 ? 8.785 -3.121 -23.963 1.00 79.62 89 ASN A N 1
ATOM 726 C CA . ASN A 1 89 ? 9.330 -3.318 -22.625 1.00 79.62 89 ASN A CA 1
ATOM 727 C C . ASN A 1 89 ? 8.860 -2.230 -21.647 1.00 79.62 89 ASN A C 1
ATOM 729 O O . ASN A 1 89 ? 8.375 -2.532 -20.560 1.00 79.62 89 ASN A O 1
ATOM 733 N N . GLY A 1 90 ? 8.912 -0.958 -22.046 1.00 81.19 90 GLY A N 1
ATOM 734 C CA . GLY A 1 90 ? 8.446 0.162 -21.229 1.00 81.19 90 GLY A CA 1
ATOM 735 C C . GLY A 1 90 ? 6.966 0.048 -20.857 1.00 81.19 90 GLY A C 1
ATOM 736 O O . GLY A 1 90 ? 6.597 0.271 -19.701 1.00 81.19 90 GLY A O 1
ATOM 737 N N . ILE A 1 91 ? 6.111 -0.355 -21.806 1.00 86.06 91 ILE A N 1
ATOM 738 C CA . ILE A 1 91 ? 4.685 -0.607 -21.545 1.00 86.06 91 ILE A CA 1
ATOM 739 C C . ILE A 1 91 ? 4.495 -1.838 -20.660 1.00 86.06 91 ILE A C 1
ATOM 741 O O . ILE A 1 91 ? 3.741 -1.765 -19.688 1.00 86.06 91 ILE A O 1
ATOM 745 N N . GLY A 1 92 ? 5.171 -2.946 -20.970 1.00 81.31 92 GLY A N 1
ATOM 746 C CA . GLY A 1 92 ? 5.066 -4.196 -20.219 1.00 81.31 92 GLY A CA 1
ATOM 747 C C . GLY A 1 92 ? 5.464 -4.009 -18.758 1.00 81.31 92 GLY A C 1
ATOM 748 O O . GLY A 1 92 ? 4.678 -4.295 -17.853 1.00 81.31 92 GLY A O 1
ATOM 749 N N . VAL A 1 93 ? 6.637 -3.422 -18.518 1.00 82.81 93 VAL A N 1
ATOM 750 C CA . VAL A 1 93 ? 7.130 -3.129 -17.170 1.00 82.81 93 VAL A CA 1
ATOM 751 C C . VAL A 1 93 ? 6.202 -2.158 -16.450 1.00 82.81 93 VAL A C 1
ATOM 753 O O . VAL A 1 93 ? 5.841 -2.416 -15.302 1.00 82.81 93 VAL A O 1
ATOM 756 N N . ARG A 1 94 ? 5.749 -1.079 -17.107 1.00 87.31 94 ARG A N 1
ATOM 757 C CA . ARG A 1 94 ? 4.771 -0.152 -16.514 1.00 87.31 94 ARG A CA 1
ATOM 758 C C . ARG A 1 94 ? 3.510 -0.886 -16.073 1.00 87.31 94 ARG A C 1
ATOM 760 O O . ARG A 1 94 ? 3.022 -0.623 -14.978 1.00 87.31 94 ARG A O 1
ATOM 767 N N . TYR A 1 95 ? 2.973 -1.773 -16.906 1.00 86.31 95 TYR A N 1
ATOM 768 C CA . TYR A 1 95 ? 1.742 -2.503 -16.617 1.00 86.31 95 TYR A CA 1
ATOM 769 C C . TYR A 1 95 ? 1.907 -3.436 -15.414 1.00 86.31 95 TYR A C 1
ATOM 771 O O . TYR A 1 95 ? 1.113 -3.370 -14.473 1.00 86.31 95 TYR A O 1
ATOM 779 N N . VAL A 1 96 ? 2.980 -4.229 -15.393 1.00 82.44 96 VAL A N 1
ATOM 780 C CA . VAL A 1 96 ? 3.284 -5.139 -14.282 1.00 82.44 96 VAL A CA 1
ATOM 781 C C . VAL A 1 96 ? 3.510 -4.356 -12.987 1.00 82.44 96 VAL A C 1
ATOM 783 O O . VAL A 1 96 ? 2.858 -4.632 -11.981 1.00 82.44 96 VAL A O 1
ATOM 786 N N . PHE A 1 97 ? 4.349 -3.314 -13.012 1.00 82.44 97 PHE A N 1
ATOM 787 C CA . PHE A 1 97 ? 4.586 -2.470 -11.836 1.00 82.44 97 PHE A CA 1
ATOM 788 C C . PHE A 1 97 ? 3.320 -1.776 -11.346 1.00 82.44 97 PHE A C 1
ATOM 790 O O . PHE A 1 97 ? 3.150 -1.614 -10.137 1.00 82.44 97 PHE A O 1
ATOM 797 N N . ASN A 1 98 ? 2.440 -1.371 -12.263 1.00 87.31 98 ASN A N 1
ATOM 798 C CA . ASN A 1 98 ? 1.158 -0.768 -11.935 1.00 87.31 98 ASN A CA 1
ATOM 799 C C . ASN A 1 98 ? 0.283 -1.749 -11.158 1.00 87.31 98 ASN A C 1
ATOM 801 O O . ASN A 1 98 ? -0.163 -1.406 -10.066 1.00 87.31 98 ASN A O 1
ATOM 805 N N . ILE A 1 99 ? 0.112 -2.981 -11.641 1.00 85.06 99 ILE A N 1
ATOM 806 C CA . ILE A 1 99 ? -0.647 -4.005 -10.911 1.00 85.06 99 ILE A CA 1
ATOM 807 C C . ILE A 1 99 ? -0.032 -4.248 -9.525 1.00 85.06 99 ILE A C 1
ATOM 809 O O . ILE A 1 99 ? -0.754 -4.196 -8.526 1.00 85.06 99 ILE A O 1
ATOM 813 N N . SER A 1 100 ? 1.288 -4.436 -9.435 1.00 81.62 100 SER A N 1
ATOM 814 C CA . SER A 1 100 ? 1.975 -4.694 -8.161 1.00 81.62 100 SER A CA 1
ATOM 815 C C . SER A 1 100 ? 1.793 -3.558 -7.156 1.00 81.62 100 SER A C 1
ATOM 817 O O . SER A 1 100 ? 1.384 -3.783 -6.017 1.00 81.62 100 SER A O 1
ATOM 819 N N . HIS A 1 101 ? 2.068 -2.317 -7.569 1.00 85.69 101 HIS A N 1
ATOM 820 C CA . HIS A 1 101 ? 2.011 -1.165 -6.673 1.00 85.69 101 HIS A CA 1
ATOM 821 C C . HIS A 1 101 ? 0.583 -0.805 -6.279 1.00 85.69 101 HIS A C 1
ATOM 823 O O . HIS A 1 101 ? 0.363 -0.402 -5.136 1.00 85.69 101 HIS A O 1
ATOM 829 N N . TRP A 1 102 ? -0.402 -0.961 -7.166 1.00 87.62 102 TRP A N 1
ATOM 830 C CA . TRP A 1 102 ? -1.802 -0.755 -6.792 1.00 87.62 102 TRP A CA 1
ATOM 831 C C . TRP A 1 102 ? -2.285 -1.829 -5.826 1.00 87.62 102 TRP A C 1
ATOM 833 O O . TRP A 1 102 ? -2.887 -1.484 -4.813 1.00 87.62 102 TRP A O 1
ATOM 843 N N . THR A 1 103 ? -1.945 -3.098 -6.064 1.00 84.44 103 THR A N 1
ATOM 844 C CA . THR A 1 103 ? -2.249 -4.202 -5.135 1.00 84.44 103 THR A CA 1
ATOM 845 C C . THR A 1 103 ? -1.678 -3.919 -3.747 1.00 84.44 103 THR A C 1
ATOM 847 O O . THR A 1 103 ? -2.395 -3.983 -2.747 1.00 84.44 103 THR A O 1
ATOM 850 N N . TYR A 1 104 ? -0.411 -3.504 -3.688 1.00 84.38 104 TYR A N 1
ATOM 851 C CA . TYR A 1 104 ? 0.231 -3.074 -2.451 1.00 84.38 104 TYR A CA 1
ATOM 852 C C . TYR A 1 104 ? -0.472 -1.874 -1.799 1.00 84.38 104 TYR A C 1
ATOM 854 O O . TYR A 1 104 ? -0.743 -1.881 -0.599 1.00 84.38 104 TYR A O 1
ATOM 862 N N . THR A 1 105 ? -0.806 -0.853 -2.591 1.00 88.75 105 THR A N 1
ATOM 863 C CA . THR A 1 105 ? -1.493 0.352 -2.109 1.00 88.75 105 THR A CA 1
ATOM 864 C C . THR A 1 105 ? -2.823 -0.008 -1.454 1.00 88.75 105 THR A C 1
ATOM 866 O O . THR A 1 105 ? -3.102 0.425 -0.339 1.00 88.75 105 THR A O 1
ATOM 869 N N . TYR A 1 106 ? -3.635 -0.837 -2.111 1.00 86.62 106 TYR A N 1
ATOM 870 C CA . TYR A 1 106 ? -4.926 -1.266 -1.580 1.00 86.62 106 TYR A CA 1
ATOM 871 C C . TYR A 1 106 ? -4.784 -2.081 -0.298 1.00 86.62 106 TYR A C 1
ATOM 873 O O . TYR A 1 106 ? -5.528 -1.850 0.660 1.00 86.62 106 TYR A O 1
ATOM 881 N N . PHE A 1 107 ? -3.802 -2.979 -0.246 1.00 85.06 107 PHE A N 1
ATOM 882 C CA . PHE A 1 107 ? -3.501 -3.730 0.965 1.00 85.06 107 PHE A CA 1
ATOM 883 C C . PHE A 1 107 ? -3.119 -2.800 2.123 1.00 85.06 107 PHE A C 1
ATOM 885 O O . PHE A 1 107 ? -3.728 -2.857 3.191 1.00 85.06 107 PHE A O 1
ATOM 892 N N . TYR A 1 108 ? -2.189 -1.871 1.893 1.00 87.50 108 TYR A N 1
ATOM 893 C CA . TYR A 1 108 ? -1.745 -0.910 2.903 1.00 87.50 108 TYR A CA 1
ATOM 894 C C . TYR A 1 108 ? -2.914 -0.098 3.485 1.00 87.50 108 TYR A C 1
ATOM 896 O O . TYR A 1 108 ? -3.044 0.055 4.703 1.00 87.50 108 TYR A O 1
ATOM 904 N N . LEU A 1 109 ? -3.803 0.398 2.621 1.00 89.31 109 LEU A N 1
ATOM 905 C CA . LEU A 1 109 ? -4.980 1.172 3.025 1.00 89.31 109 LEU A CA 1
ATOM 906 C C . LEU A 1 109 ? -5.992 0.334 3.811 1.00 89.31 109 LEU A C 1
ATOM 908 O O . LEU A 1 109 ? -6.604 0.831 4.759 1.00 89.31 109 LEU A O 1
ATOM 912 N N . THR A 1 110 ? -6.116 -0.943 3.465 1.00 87.06 110 THR A N 1
ATOM 913 C CA . THR A 1 110 ? -6.947 -1.905 4.193 1.00 87.06 110 THR A CA 1
ATOM 914 C C . THR A 1 110 ? -6.386 -2.173 5.590 1.00 87.06 110 THR A C 1
ATOM 916 O O . THR A 1 110 ? -7.131 -2.128 6.569 1.00 87.06 110 THR A O 1
ATOM 919 N N . CYS A 1 111 ? -5.068 -2.336 5.735 1.00 86.75 111 CYS A N 1
ATOM 920 C CA . CYS A 1 111 ? -4.430 -2.466 7.048 1.00 86.75 111 CYS A CA 1
ATOM 921 C C . CYS A 1 111 ? -4.621 -1.216 7.917 1.00 86.75 111 CYS A C 1
ATOM 923 O O . CYS A 1 111 ? -4.927 -1.334 9.105 1.00 86.75 111 CYS A O 1
ATOM 925 N N . LEU A 1 112 ? -4.486 -0.014 7.342 1.00 88.38 112 LEU A N 1
ATOM 926 C CA . LEU A 1 112 ? -4.759 1.231 8.070 1.00 88.38 112 LEU A CA 1
ATOM 927 C C . LEU A 1 112 ? -6.206 1.307 8.562 1.00 88.38 112 LEU A C 1
ATOM 929 O O . LEU A 1 112 ? -6.451 1.702 9.702 1.00 88.38 112 LEU A O 1
ATOM 933 N N . TYR A 1 113 ? -7.157 0.901 7.723 1.00 88.88 113 TYR A N 1
ATOM 934 C CA . TYR A 1 113 ? -8.564 0.826 8.097 1.00 88.88 113 TYR A CA 1
ATOM 935 C C . TYR A 1 113 ? -8.805 -0.159 9.249 1.00 88.88 113 TYR A C 1
ATOM 937 O O . TYR A 1 113 ? -9.466 0.191 10.230 1.00 88.88 113 TYR A O 1
ATOM 945 N N . HIS A 1 114 ? -8.220 -1.357 9.183 1.00 86.25 114 HIS A N 1
ATOM 946 C CA . HIS A 1 114 ? -8.344 -2.359 10.246 1.00 86.25 114 HIS A CA 1
ATOM 947 C C . HIS A 1 114 ? -7.730 -1.884 11.559 1.00 86.25 114 HIS A C 1
ATOM 949 O O . HIS A 1 114 ? -8.370 -1.984 12.606 1.00 86.25 114 HIS A O 1
ATOM 955 N N . LYS A 1 115 ? -6.549 -1.257 11.507 1.00 88.25 115 LYS A N 1
ATOM 956 C CA . LYS A 1 115 ? -5.932 -0.600 12.668 1.00 88.25 115 LYS A CA 1
ATOM 957 C C . LYS A 1 115 ? -6.874 0.433 13.291 1.00 88.25 115 LYS A C 1
ATOM 959 O O . LYS A 1 115 ? -7.073 0.439 14.506 1.00 88.25 115 LYS A O 1
ATOM 964 N N . ALA A 1 116 ? -7.473 1.296 12.471 1.00 88.06 116 ALA A N 1
ATOM 965 C CA . ALA A 1 116 ? -8.400 2.324 12.932 1.00 88.06 116 ALA A CA 1
ATOM 966 C C . ALA A 1 116 ? -9.648 1.722 13.602 1.00 88.06 116 ALA A C 1
ATOM 968 O O . ALA A 1 116 ? -10.047 2.165 14.683 1.00 88.06 116 ALA A O 1
ATOM 969 N N . ARG A 1 117 ? -10.229 0.671 13.012 1.00 85.75 117 ARG A N 1
ATOM 970 C CA . ARG A 1 117 ? -11.384 -0.033 13.588 1.00 85.75 117 ARG A CA 1
ATOM 971 C C . ARG A 1 117 ? -11.058 -0.776 14.872 1.00 85.75 117 ARG A C 1
ATOM 973 O O . ARG A 1 117 ? -11.854 -0.719 15.811 1.00 85.75 117 ARG A O 1
ATOM 980 N N . MET A 1 118 ? -9.897 -1.423 14.956 1.00 85.44 118 MET A N 1
ATOM 981 C CA . MET A 1 118 ? -9.429 -2.049 16.194 1.00 85.44 118 MET A CA 1
ATOM 982 C C . MET A 1 118 ? -9.265 -1.015 17.305 1.00 85.44 118 MET A C 1
ATOM 984 O O . MET A 1 118 ? -9.784 -1.219 18.403 1.00 85.44 118 MET A O 1
ATOM 988 N N . LYS A 1 119 ? -8.624 0.124 17.011 1.00 86.44 119 LYS A N 1
ATOM 989 C CA . LYS A 1 119 ? -8.450 1.223 17.971 1.00 86.44 119 LYS A CA 1
ATOM 990 C C . LYS A 1 119 ? -9.794 1.718 18.504 1.00 86.44 119 LYS A C 1
ATOM 992 O O . LYS A 1 119 ? -9.956 1.872 19.712 1.00 86.44 119 LYS A O 1
ATOM 997 N N . GLN A 1 120 ? -10.777 1.934 17.632 1.00 85.31 120 GLN A N 1
ATOM 998 C CA . GLN A 1 120 ? -12.099 2.401 18.059 1.00 85.31 120 GLN A CA 1
ATOM 999 C C . GLN A 1 120 ? -12.870 1.350 18.853 1.00 85.31 120 GLN A C 1
ATOM 1001 O O . GLN A 1 120 ? -13.441 1.672 19.891 1.00 85.31 120 GLN A O 1
ATOM 1006 N N . THR A 1 121 ? -12.830 0.089 18.422 1.00 81.81 121 THR A N 1
ATOM 1007 C CA . THR A 1 121 ? -13.455 -1.019 19.158 1.00 81.81 121 THR A CA 1
ATOM 1008 C C . THR A 1 121 ? -12.841 -1.147 20.552 1.00 81.81 121 THR A C 1
ATOM 1010 O O . THR A 1 121 ? -13.567 -1.270 21.536 1.00 81.81 121 THR A O 1
ATOM 1013 N N . ARG A 1 122 ? -11.512 -1.016 20.669 1.00 83.69 122 ARG A N 1
ATOM 1014 C CA . ARG A 1 122 ? -10.804 -0.977 21.954 1.00 83.69 122 ARG A CA 1
ATOM 1015 C C . ARG A 1 122 ? -11.303 0.161 22.844 1.00 83.69 122 ARG A C 1
ATOM 1017 O O . ARG A 1 122 ? -11.624 -0.094 23.998 1.00 83.69 122 ARG A O 1
ATOM 1024 N N . LEU A 1 123 ? -11.401 1.384 22.319 1.00 84.00 123 LEU A N 1
ATOM 1025 C CA . LEU A 1 123 ? -11.902 2.536 23.080 1.00 84.00 123 LEU A CA 1
ATOM 1026 C C . LEU A 1 123 ? -13.345 2.332 23.558 1.00 84.00 123 LEU A C 1
ATOM 1028 O O . LEU A 1 123 ? -13.656 2.673 24.695 1.00 84.00 123 LEU A O 1
ATOM 1032 N N . MET A 1 124 ? -14.209 1.733 22.731 1.00 79.38 124 MET A N 1
ATOM 1033 C CA . MET A 1 124 ? -15.577 1.386 23.130 1.00 79.38 124 MET A CA 1
ATOM 1034 C C . MET A 1 124 ? -15.589 0.353 24.263 1.00 79.38 124 MET A C 1
ATOM 1036 O O . MET A 1 124 ? -16.300 0.547 25.245 1.00 79.38 124 MET A O 1
ATOM 1040 N N . ILE A 1 125 ? -14.767 -0.700 24.169 1.00 77.00 125 ILE A N 1
ATOM 1041 C CA . ILE A 1 125 ? -14.626 -1.715 25.226 1.00 77.00 125 ILE A CA 1
ATOM 1042 C C . ILE A 1 125 ? -14.140 -1.070 26.532 1.00 77.00 125 ILE A C 1
ATOM 1044 O O . ILE A 1 125 ? -14.708 -1.337 27.588 1.00 77.00 125 ILE A O 1
ATOM 1048 N N . THR A 1 126 ? -13.119 -0.209 26.478 1.00 78.88 126 THR A N 1
ATOM 1049 C CA . THR A 1 126 ? -12.577 0.466 27.669 1.00 78.88 126 THR A CA 1
ATOM 1050 C C . THR A 1 126 ? -13.592 1.421 28.296 1.00 78.88 126 THR A C 1
ATOM 1052 O O . THR A 1 126 ? -13.835 1.341 29.493 1.00 78.88 126 THR A O 1
ATOM 1055 N N . ALA A 1 127 ? -14.272 2.252 27.503 1.00 77.38 127 ALA A N 1
ATOM 1056 C CA . ALA A 1 127 ? -15.300 3.157 28.022 1.00 77.38 127 ALA A CA 1
ATOM 1057 C C . ALA A 1 127 ? -16.483 2.409 28.661 1.00 77.38 127 ALA A C 1
ATOM 1059 O O . ALA A 1 127 ? -17.133 2.911 29.579 1.00 77.38 127 ALA A O 1
ATOM 1060 N N . GLN A 1 128 ? -16.784 1.212 28.159 1.00 71.06 128 GLN A N 1
ATOM 1061 C CA . GLN A 1 128 ? -17.848 0.365 28.681 1.00 71.06 128 GLN A CA 1
ATOM 1062 C C . GLN A 1 128 ? -17.428 -0.383 29.950 1.00 71.06 128 GLN A C 1
ATOM 1064 O O . GLN A 1 128 ? -18.257 -0.574 30.836 1.00 71.06 128 GLN A O 1
ATOM 1069 N N . TYR A 1 129 ? -16.145 -0.731 30.064 1.00 66.94 129 TYR A N 1
ATOM 1070 C CA . TYR A 1 129 ? -15.535 -1.185 31.310 1.00 66.94 129 TYR A CA 1
ATOM 1071 C C . TYR A 1 129 ? -15.631 -0.093 32.390 1.00 66.94 129 TYR A C 1
ATOM 1073 O O . TYR A 1 129 ? -16.135 -0.345 33.475 1.00 66.94 129 TYR A O 1
ATOM 1081 N N . ASP A 1 130 ? -15.269 1.156 32.100 1.00 69.38 130 ASP A N 1
ATOM 1082 C CA . ASP A 1 130 ? -15.279 2.214 33.126 1.00 69.38 130 ASP A CA 1
ATOM 1083 C C . ASP A 1 130 ? -16.698 2.577 33.626 1.00 69.38 130 ASP A C 1
ATOM 1085 O O . ASP A 1 130 ? -16.867 3.094 34.729 1.00 69.38 130 ASP A O 1
ATOM 1089 N N . LYS A 1 131 ? -17.747 2.265 32.849 1.00 66.00 131 LYS A N 1
ATOM 1090 C CA . LYS A 1 131 ? -19.165 2.537 33.168 1.00 66.00 131 LYS A CA 1
ATOM 1091 C C . LYS A 1 131 ? -19.922 1.355 33.798 1.00 66.00 131 LYS A C 1
ATOM 1093 O O . LYS A 1 131 ? -21.144 1.304 33.678 1.00 66.00 131 LYS A O 1
ATOM 1098 N N . TYR A 1 132 ? -19.229 0.434 34.471 1.00 56.97 132 TYR A N 1
ATOM 1099 C CA . TYR A 1 132 ? -19.671 -0.896 34.951 1.00 56.97 132 TYR A CA 1
ATOM 1100 C C . TYR A 1 132 ? -20.958 -1.026 35.814 1.00 56.97 132 TYR A C 1
ATOM 1102 O O . TYR A 1 132 ? -21.134 -2.046 36.474 1.00 56.97 132 TYR A O 1
ATOM 1110 N N . SER A 1 133 ? -21.902 -0.080 35.838 1.00 49.84 133 SER A N 1
ATOM 1111 C CA . SER A 1 133 ? -23.109 -0.217 36.665 1.00 49.84 133 SER A CA 1
ATOM 1112 C C . SER A 1 133 ? -24.269 -0.989 36.019 1.00 49.84 133 SER A C 1
ATOM 1114 O O . SER A 1 133 ? -25.053 -1.564 36.766 1.00 49.84 133 SER A O 1
ATOM 1116 N N . ARG A 1 134 ? -24.418 -1.065 34.681 1.00 51.38 134 ARG A N 1
ATOM 1117 C CA . ARG A 1 134 ? -25.561 -1.764 34.027 1.00 51.38 134 ARG A CA 1
ATOM 1118 C C . ARG A 1 134 ? -25.291 -2.210 32.582 1.00 51.38 134 ARG A C 1
ATOM 1120 O O . ARG A 1 134 ? -25.956 -1.761 31.646 1.00 51.38 134 ARG A O 1
ATOM 1127 N N . THR A 1 135 ? -24.317 -3.082 32.364 1.00 56.19 135 THR A N 1
ATOM 1128 C CA . THR A 1 135 ? -24.014 -3.590 31.016 1.00 56.19 135 THR A CA 1
ATOM 1129 C C . THR A 1 135 ? -24.854 -4.826 30.690 1.00 56.19 135 THR A C 1
ATOM 1131 O O . THR A 1 135 ? -24.809 -5.807 31.418 1.00 56.19 135 THR A O 1
ATOM 1134 N N . THR A 1 136 ? -25.617 -4.796 29.594 1.00 61.19 136 THR A N 1
ATOM 1135 C CA . THR A 1 136 ? -26.399 -5.946 29.100 1.00 61.19 136 THR A CA 1
ATOM 1136 C C . THR A 1 136 ? -25.502 -6.889 28.295 1.00 61.19 136 THR A C 1
ATOM 1138 O O . THR A 1 136 ? -24.787 -6.422 27.403 1.00 61.19 136 THR A O 1
ATOM 1141 N N . ASP A 1 137 ? -25.589 -8.200 28.539 1.00 66.62 137 ASP A N 1
ATOM 1142 C CA . ASP A 1 137 ? -24.807 -9.250 27.854 1.00 66.62 137 ASP A CA 1
ATOM 1143 C C . ASP A 1 137 ? -24.802 -9.101 26.323 1.00 66.62 137 ASP A C 1
ATOM 1145 O O . ASP A 1 137 ? -23.775 -9.287 25.668 1.00 66.62 137 ASP A O 1
ATOM 1149 N N . GLN A 1 138 ? -25.922 -8.656 25.745 1.00 69.44 138 GLN A N 1
ATOM 1150 C CA . GLN A 1 138 ? -26.072 -8.394 24.310 1.00 69.44 138 GLN A CA 1
ATOM 1151 C C . GLN A 1 138 ? -25.040 -7.403 23.744 1.00 69.44 138 GLN A C 1
ATOM 1153 O O . GLN A 1 138 ? -24.512 -7.626 22.654 1.00 69.44 138 GLN A O 1
ATOM 1158 N N . HIS A 1 139 ? -24.709 -6.324 24.466 1.00 68.81 139 HIS A N 1
ATOM 1159 C CA . HIS A 1 139 ? -23.710 -5.360 23.987 1.00 68.81 139 HIS A CA 1
ATOM 1160 C C . HIS A 1 139 ? -22.302 -5.956 23.980 1.00 68.81 139 HIS A C 1
ATOM 1162 O O . HIS A 1 139 ? -21.485 -5.604 23.130 1.00 68.81 139 HIS A O 1
ATOM 1168 N N . VAL A 1 140 ? -22.008 -6.857 24.915 1.00 68.31 140 VAL A N 1
ATOM 1169 C CA . VAL A 1 140 ? -20.695 -7.490 24.977 1.00 68.31 140 VAL A CA 1
ATOM 1170 C C . VAL A 1 140 ? -20.539 -8.537 23.875 1.00 68.31 140 VAL A C 1
ATOM 1172 O O . VAL A 1 140 ? -19.515 -8.545 23.192 1.00 68.31 140 VAL A O 1
ATOM 1175 N N . TYR A 1 141 ? -21.571 -9.349 23.623 1.00 71.00 141 TYR A N 1
ATOM 1176 C CA . TYR A 1 141 ? -21.600 -10.251 22.466 1.00 71.00 141 TYR A CA 1
ATOM 1177 C C . TYR A 1 141 ? -21.422 -9.495 21.144 1.00 71.00 141 TYR A C 1
ATOM 1179 O O . TYR A 1 141 ? -20.664 -9.932 20.280 1.00 71.00 141 TYR A O 1
ATOM 1187 N N . TYR A 1 142 ? -22.053 -8.326 20.999 1.00 76.50 142 TYR A N 1
ATOM 1188 C CA . TYR A 1 142 ? -21.862 -7.467 19.831 1.00 76.50 142 TYR A CA 1
ATOM 1189 C C . TYR A 1 142 ? -20.399 -7.019 19.655 1.00 76.50 142 TYR A C 1
ATOM 1191 O O . TYR A 1 142 ? -19.867 -7.076 18.543 1.00 76.50 142 TYR A O 1
ATOM 1199 N N . LEU A 1 143 ? -19.723 -6.614 20.736 1.00 72.44 143 LEU A N 1
ATOM 1200 C CA . LEU A 1 143 ? -18.313 -6.205 20.696 1.00 72.44 143 LEU A CA 1
ATOM 1201 C C . LEU A 1 143 ? -17.383 -7.371 20.335 1.00 72.44 143 LEU A C 1
ATOM 1203 O O . LEU A 1 143 ? -16.504 -7.203 19.490 1.00 72.44 143 LEU A O 1
ATOM 1207 N N . ILE A 1 144 ? -17.610 -8.556 20.910 1.00 73.88 144 ILE A N 1
ATOM 1208 C CA . ILE A 1 144 ? -16.852 -9.777 20.588 1.00 73.88 144 ILE A CA 1
ATOM 1209 C C . ILE A 1 144 ? -17.041 -10.158 19.113 1.00 73.88 144 ILE A C 1
ATOM 1211 O O . ILE A 1 144 ? -16.059 -10.426 18.419 1.00 73.88 144 ILE A O 1
ATOM 1215 N N . ASN A 1 145 ? -18.277 -10.125 18.605 1.00 75.38 145 ASN A N 1
ATOM 1216 C CA . ASN A 1 145 ? -18.567 -10.416 17.197 1.00 75.38 145 ASN A CA 1
ATOM 1217 C C . ASN A 1 145 ? -17.955 -9.377 16.253 1.00 75.38 145 ASN A C 1
ATOM 1219 O O . ASN A 1 145 ? -17.468 -9.731 15.182 1.00 75.38 145 ASN A O 1
ATOM 1223 N N . THR A 1 146 ? -17.945 -8.101 16.644 1.00 75.50 146 THR A N 1
ATOM 1224 C CA . THR A 1 146 ? -17.302 -7.036 15.861 1.00 75.50 146 THR A CA 1
ATOM 1225 C C . THR A 1 146 ? -15.796 -7.259 15.780 1.00 75.50 146 THR A C 1
ATOM 1227 O O . THR A 1 146 ? -15.221 -7.151 14.702 1.00 75.50 146 THR A O 1
ATOM 1230 N N . PHE A 1 147 ? -15.164 -7.610 16.901 1.00 76.50 147 PHE A N 1
ATOM 1231 C CA . PHE A 1 147 ? -13.734 -7.894 16.954 1.00 76.50 147 PHE A CA 1
ATOM 1232 C C . PHE A 1 147 ? -13.372 -9.139 16.136 1.00 76.50 147 PHE A C 1
ATOM 1234 O O . PHE A 1 147 ? -12.465 -9.080 15.314 1.00 76.50 147 PHE A O 1
ATOM 1241 N N . SER A 1 148 ? -14.139 -10.223 16.280 1.00 75.88 148 SER A N 1
ATOM 1242 C CA . SER A 1 148 ? -13.956 -11.461 15.507 1.00 75.88 148 SER A CA 1
ATOM 1243 C C . SER A 1 148 ? -14.135 -11.229 14.004 1.00 75.88 148 SER A C 1
ATOM 1245 O O . SER A 1 148 ? -13.371 -11.762 13.207 1.00 75.88 148 SER A O 1
ATOM 1247 N N . GLY A 1 149 ? -15.090 -10.375 13.617 1.00 78.25 149 GLY A N 1
ATOM 1248 C CA . GLY A 1 149 ? -15.269 -9.960 12.225 1.00 78.25 149 GLY A CA 1
ATOM 1249 C C . GLY A 1 149 ? -14.045 -9.236 11.661 1.00 78.25 149 GLY A C 1
ATOM 1250 O O . GLY A 1 149 ? -13.618 -9.554 10.562 1.00 78.25 149 GLY A O 1
ATOM 1251 N N . ILE A 1 150 ? -13.425 -8.333 12.431 1.00 79.25 150 ILE A N 1
ATOM 1252 C CA . ILE A 1 150 ? -12.197 -7.645 11.992 1.00 79.25 150 ILE A CA 1
ATOM 1253 C C . ILE A 1 150 ? -11.049 -8.647 11.772 1.00 79.25 150 ILE A C 1
ATOM 1255 O O . ILE A 1 150 ? -10.282 -8.487 10.829 1.00 79.25 150 ILE A O 1
ATOM 1259 N N . TYR A 1 151 ? -10.919 -9.677 12.614 1.00 76.50 151 TYR A N 1
ATOM 1260 C CA . TYR A 1 151 ? -9.896 -10.716 12.424 1.00 76.50 151 TYR A CA 1
ATOM 1261 C C . TYR A 1 151 ? -10.141 -11.558 11.176 1.00 76.50 151 TYR A C 1
ATOM 1263 O O . TYR A 1 151 ? -9.213 -11.751 10.399 1.00 76.50 151 TYR A O 1
ATOM 1271 N N . ALA A 1 152 ? -11.383 -11.998 10.959 1.00 77.69 152 ALA A N 1
ATOM 1272 C CA . ALA A 1 152 ? -11.746 -12.723 9.745 1.00 77.69 152 ALA A CA 1
ATOM 1273 C C . ALA A 1 152 ? -11.454 -11.885 8.487 1.00 77.69 152 ALA A C 1
ATOM 1275 O O . ALA A 1 152 ? -10.864 -12.393 7.536 1.00 77.69 152 ALA A O 1
ATOM 1276 N N . ASP A 1 153 ? -11.774 -10.585 8.521 1.00 78.50 153 ASP A N 1
ATOM 1277 C CA . ASP A 1 153 ? -11.455 -9.665 7.428 1.00 78.50 153 ASP A CA 1
ATOM 1278 C C . ASP A 1 153 ? -9.931 -9.557 7.213 1.00 78.50 153 ASP A C 1
ATOM 1280 O O . ASP A 1 153 ? -9.471 -9.453 6.077 1.00 78.50 153 ASP A O 1
ATOM 1284 N N . ILE A 1 154 ? -9.119 -9.543 8.277 1.00 79.19 154 ILE A N 1
ATOM 1285 C CA . ILE A 1 154 ? -7.651 -9.493 8.161 1.00 79.19 154 ILE A CA 1
ATOM 1286 C C . ILE A 1 154 ? -7.111 -10.766 7.515 1.00 79.19 154 ILE A C 1
ATOM 1288 O O . ILE A 1 154 ? -6.306 -10.652 6.591 1.00 79.19 154 ILE A O 1
ATOM 1292 N N . ASP A 1 155 ? -7.551 -11.941 7.965 1.00 75.75 155 ASP A N 1
ATOM 1293 C CA . ASP A 1 155 ? -7.072 -13.223 7.442 1.00 75.75 155 ASP A CA 1
ATOM 1294 C C . ASP A 1 155 ? -7.416 -13.383 5.956 1.00 75.75 155 ASP A C 1
ATOM 1296 O O . ASP A 1 155 ? -6.537 -13.715 5.158 1.00 75.75 155 ASP A O 1
ATOM 1300 N N . GLU A 1 156 ? -8.645 -13.043 5.549 1.00 78.31 156 GLU A N 1
ATOM 1301 C CA . GLU A 1 156 ? -9.057 -13.083 4.138 1.00 78.31 156 GLU A CA 1
ATOM 1302 C C . GLU A 1 156 ? -8.225 -12.122 3.268 1.00 78.31 156 GLU A C 1
ATOM 1304 O O . GLU A 1 156 ? -7.781 -12.474 2.170 1.00 78.31 156 GLU A O 1
ATOM 1309 N N . ASN A 1 157 ? -7.974 -10.901 3.755 1.00 75.44 157 ASN A N 1
ATOM 1310 C CA . ASN A 1 157 ? -7.167 -9.920 3.026 1.00 75.44 157 ASN A CA 1
ATOM 1311 C C . ASN A 1 157 ? -5.702 -10.341 2.923 1.00 75.44 157 ASN A C 1
ATOM 1313 O O . ASN A 1 157 ? -5.068 -10.093 1.896 1.00 75.44 157 ASN A O 1
ATOM 1317 N N . ASN A 1 158 ? -5.167 -10.951 3.977 1.00 75.19 158 ASN A N 1
ATOM 1318 C CA . ASN A 1 158 ? -3.798 -11.430 4.001 1.00 75.19 158 ASN A CA 1
ATOM 1319 C C . ASN A 1 158 ? -3.608 -12.571 2.996 1.00 75.19 158 ASN A C 1
ATOM 1321 O O . ASN A 1 158 ? -2.693 -12.507 2.180 1.00 75.19 158 ASN A O 1
ATOM 1325 N N . ASP A 1 159 ? -4.514 -13.552 2.979 1.00 77.56 159 ASP A N 1
ATOM 1326 C CA . ASP A 1 159 ? -4.469 -14.668 2.028 1.00 77.56 159 ASP A CA 1
ATOM 1327 C C . ASP A 1 159 ? -4.581 -14.185 0.571 1.00 77.56 159 ASP A C 1
ATOM 1329 O O . ASP A 1 159 ? -3.733 -14.495 -0.272 1.00 77.56 159 ASP A O 1
ATOM 1333 N N . ARG A 1 160 ? -5.560 -13.315 0.273 1.00 77.75 160 ARG A N 1
ATOM 1334 C CA . ARG A 1 160 ? -5.733 -12.742 -1.074 1.00 77.75 160 ARG A CA 1
ATOM 1335 C C . ARG A 1 160 ? -4.516 -11.924 -1.513 1.00 77.75 160 ARG A C 1
ATOM 1337 O O . ARG A 1 160 ? -4.104 -12.014 -2.677 1.00 77.75 160 ARG A O 1
ATOM 1344 N N . PHE A 1 161 ? -3.955 -11.120 -0.608 1.00 76.38 161 PHE A N 1
ATOM 1345 C CA . PHE A 1 161 ? -2.751 -10.345 -0.880 1.00 76.38 161 PHE A CA 1
ATOM 1346 C C . PHE A 1 161 ? -1.564 -11.259 -1.148 1.00 76.38 161 PHE A C 1
ATOM 1348 O O . PHE A 1 161 ? -0.956 -11.108 -2.198 1.00 76.38 161 PHE A O 1
ATOM 1355 N N . PHE A 1 162 ? -1.265 -12.225 -0.275 1.00 72.38 162 PHE A N 1
ATOM 1356 C CA . PHE A 1 162 ? -0.131 -13.133 -0.457 1.00 72.38 162 PHE A CA 1
ATOM 1357 C C . PHE A 1 162 ? -0.253 -13.955 -1.732 1.00 72.38 162 PHE A C 1
ATOM 1359 O O . PHE A 1 162 ? 0.712 -14.044 -2.482 1.00 72.38 162 PHE A O 1
ATOM 1366 N N . LYS A 1 163 ? -1.444 -14.467 -2.054 1.00 77.81 163 LYS A N 1
ATOM 1367 C CA . LYS A 1 163 ? -1.666 -15.193 -3.307 1.00 77.81 163 LYS A CA 1
ATOM 1368 C C . LYS A 1 163 ? -1.340 -14.332 -4.530 1.00 77.81 163 LYS A C 1
ATOM 1370 O O . LYS A 1 163 ? -0.629 -14.774 -5.426 1.00 77.81 163 LYS A O 1
ATOM 1375 N N . THR A 1 164 ? -1.819 -13.089 -4.555 1.00 73.00 164 THR A N 1
ATOM 1376 C CA . THR A 1 164 ? -1.589 -12.161 -5.677 1.00 73.00 164 THR A CA 1
ATOM 1377 C C . THR A 1 164 ? -0.142 -11.658 -5.707 1.00 73.00 164 THR A C 1
ATOM 1379 O O . THR A 1 164 ? 0.482 -11.600 -6.764 1.00 73.00 164 THR A O 1
ATOM 1382 N N . PHE A 1 165 ? 0.411 -11.329 -4.541 1.00 73.31 165 PHE A N 1
ATOM 1383 C CA . PHE A 1 165 ? 1.776 -10.858 -4.363 1.00 73.31 165 PHE A CA 1
ATOM 1384 C C . PHE A 1 165 ? 2.774 -11.930 -4.784 1.00 73.31 165 PHE A C 1
ATOM 1386 O O . PHE A 1 165 ? 3.638 -11.631 -5.590 1.00 73.31 165 PHE A O 1
ATOM 1393 N N . SER A 1 166 ? 2.634 -13.179 -4.336 1.00 70.75 166 SER A N 1
ATOM 1394 C CA . SER A 1 166 ? 3.547 -14.270 -4.696 1.00 70.75 166 SER A CA 1
ATOM 1395 C C . SER A 1 166 ? 3.553 -14.563 -6.197 1.00 70.75 166 SER A C 1
ATOM 1397 O O . SER A 1 166 ? 4.625 -14.774 -6.760 1.00 70.75 166 SER A O 1
ATOM 1399 N N . ILE A 1 167 ? 2.391 -14.512 -6.861 1.00 74.19 167 ILE A N 1
ATOM 1400 C CA . ILE A 1 167 ? 2.283 -14.724 -8.316 1.00 74.19 167 ILE A CA 1
ATOM 1401 C C . ILE A 1 167 ? 3.039 -13.644 -9.102 1.00 74.19 167 ILE A C 1
ATOM 1403 O O . ILE A 1 167 ? 3.610 -13.942 -10.146 1.00 74.19 167 ILE A O 1
ATOM 1407 N N . ILE A 1 168 ? 3.060 -12.401 -8.615 1.00 72.00 168 ILE A N 1
ATOM 1408 C CA . ILE A 1 168 ? 3.676 -11.273 -9.331 1.00 72.00 168 ILE A CA 1
ATOM 1409 C C . ILE A 1 168 ? 5.125 -11.025 -8.886 1.00 72.00 168 ILE A C 1
ATOM 1411 O O . ILE A 1 168 ? 5.978 -10.655 -9.691 1.00 72.00 168 ILE A O 1
ATOM 1415 N N . PHE A 1 169 ? 5.422 -11.234 -7.608 1.00 72.94 169 PHE A N 1
ATOM 1416 C CA . PHE A 1 169 ? 6.726 -10.983 -7.009 1.00 72.94 169 PHE A CA 1
ATOM 1417 C C . PHE A 1 169 ? 7.761 -12.013 -7.453 1.00 72.94 169 PHE A C 1
ATOM 1419 O O . PHE A 1 169 ? 8.882 -11.625 -7.758 1.00 72.94 169 PHE A O 1
ATOM 1426 N N . LEU A 1 170 ? 7.397 -13.299 -7.538 1.00 68.19 170 LEU A N 1
ATOM 1427 C CA . LEU A 1 170 ? 8.348 -14.353 -7.901 1.00 68.19 170 LEU A CA 1
ATOM 1428 C C . LEU A 1 170 ? 8.924 -14.151 -9.320 1.00 68.19 170 LEU A C 1
ATOM 1430 O O . LEU A 1 170 ? 10.145 -14.141 -9.446 1.00 68.19 170 LEU A O 1
ATOM 1434 N N . PRO A 1 171 ? 8.121 -13.891 -10.374 1.00 66.19 171 PRO A N 1
ATOM 1435 C CA . PRO A 1 171 ? 8.665 -13.611 -11.703 1.00 66.19 171 PRO A CA 1
ATOM 1436 C C . PRO A 1 171 ? 9.492 -12.323 -11.746 1.00 66.19 171 PRO A C 1
ATOM 1438 O O . PRO A 1 171 ? 10.538 -12.293 -12.384 1.00 66.19 171 PRO A O 1
ATOM 1441 N N . LEU A 1 172 ? 9.065 -11.269 -11.039 1.00 70.38 172 LEU A N 1
ATOM 1442 C CA . LEU A 1 172 ? 9.826 -10.017 -10.955 1.00 70.38 172 LEU A CA 1
ATOM 1443 C C . LEU A 1 172 ? 11.174 -10.205 -10.252 1.00 70.38 172 LEU A C 1
ATOM 1445 O O . LEU A 1 172 ? 12.161 -9.605 -10.666 1.00 70.38 172 LEU A O 1
ATOM 1449 N N . PHE A 1 173 ? 11.221 -11.041 -9.215 1.00 70.06 173 PHE A N 1
ATOM 1450 C CA . PHE A 1 173 ? 12.449 -11.390 -8.510 1.00 70.06 173 PHE A CA 1
ATOM 1451 C C . PHE A 1 173 ? 13.388 -12.231 -9.384 1.00 70.06 173 PHE A C 1
ATOM 1453 O O . PHE A 1 173 ? 14.588 -11.985 -9.395 1.00 70.06 173 PHE A O 1
ATOM 1460 N N . MET A 1 174 ? 12.860 -13.170 -10.171 1.00 67.06 174 MET A N 1
ATOM 1461 C CA . MET A 1 174 ? 13.679 -13.955 -11.105 1.00 67.06 174 MET A CA 1
ATOM 1462 C C . MET A 1 174 ? 14.253 -13.078 -12.225 1.00 67.06 174 MET A C 1
ATOM 1464 O O . MET A 1 174 ? 15.443 -13.155 -12.503 1.00 67.06 174 MET A O 1
ATOM 1468 N N . ILE A 1 175 ? 13.447 -12.168 -12.791 1.00 68.06 175 ILE A N 1
ATOM 1469 C CA . ILE A 1 175 ? 13.922 -11.163 -13.759 1.00 68.06 175 ILE A CA 1
ATOM 1470 C C . ILE A 1 175 ? 14.993 -10.262 -13.126 1.00 68.06 175 ILE A C 1
ATOM 1472 O O . ILE A 1 175 ? 15.945 -9.880 -13.797 1.00 68.06 175 ILE A O 1
ATOM 1476 N N . PHE A 1 176 ? 14.851 -9.920 -11.842 1.00 66.81 176 PHE A N 1
ATOM 1477 C CA . PHE A 1 176 ? 15.842 -9.143 -11.098 1.00 66.81 176 PHE A CA 1
ATOM 1478 C C . PHE A 1 176 ? 17.185 -9.882 -10.983 1.00 66.81 176 PHE A C 1
ATOM 1480 O O . PHE A 1 176 ? 18.212 -9.300 -11.324 1.00 66.81 176 PHE A O 1
ATOM 1487 N N . VAL A 1 177 ? 17.172 -11.158 -10.582 1.00 66.06 177 VAL A N 1
ATOM 1488 C CA . VAL A 1 177 ? 18.388 -11.983 -10.463 1.00 66.06 177 VAL A CA 1
ATOM 1489 C C . VAL A 1 177 ? 19.067 -12.177 -11.822 1.00 66.06 177 VAL A C 1
ATOM 1491 O O . VAL A 1 177 ? 20.280 -12.002 -11.917 1.00 66.06 177 VAL A O 1
ATOM 1494 N N . ASP A 1 178 ? 18.299 -12.471 -12.877 1.00 63.97 178 ASP A N 1
ATOM 1495 C CA . ASP A 1 178 ? 18.831 -12.633 -14.239 1.00 63.97 178 ASP A CA 1
ATOM 1496 C C . ASP A 1 178 ? 19.505 -11.351 -14.739 1.00 63.97 178 ASP A C 1
ATOM 1498 O O . ASP A 1 178 ? 20.627 -11.379 -15.245 1.00 63.97 178 ASP A O 1
ATOM 1502 N N . CYS A 1 179 ? 18.838 -10.212 -14.548 1.00 64.88 179 CYS A N 1
ATOM 1503 C CA . CYS A 1 179 ? 19.354 -8.899 -14.902 1.00 64.88 179 CYS A CA 1
ATOM 1504 C C . CYS A 1 179 ? 20.685 -8.585 -14.199 1.00 64.88 179 CYS A C 1
ATOM 1506 O O . CYS A 1 179 ? 21.628 -8.126 -14.850 1.00 64.88 179 CYS A O 1
ATOM 1508 N N . GLU A 1 180 ? 20.779 -8.844 -12.894 1.00 64.00 180 GLU A N 1
ATOM 1509 C CA . GLU A 1 180 ? 21.984 -8.581 -12.104 1.00 64.00 180 GLU A CA 1
ATOM 1510 C C . GLU A 1 180 ? 23.151 -9.476 -12.554 1.00 64.00 180 GLU A C 1
ATOM 1512 O O . GLU A 1 180 ? 24.241 -8.963 -12.829 1.00 64.00 180 GLU A O 1
ATOM 1517 N N . LEU A 1 181 ? 22.888 -10.766 -12.809 1.00 61.97 181 LEU A N 1
ATOM 1518 C CA . LEU A 1 181 ? 23.860 -11.687 -13.411 1.00 61.97 181 LEU A CA 1
ATOM 1519 C C . LEU A 1 181 ? 24.377 -11.173 -14.764 1.00 61.97 181 LEU A C 1
ATOM 1521 O O . LEU A 1 181 ? 25.584 -11.154 -15.007 1.00 61.97 181 LEU A O 1
ATOM 1525 N N . THR A 1 182 ? 23.489 -10.701 -15.648 1.00 59.00 182 THR A N 1
ATOM 1526 C CA . THR A 1 182 ? 23.916 -10.137 -16.941 1.00 59.00 182 THR A CA 1
ATOM 1527 C C . THR A 1 182 ? 24.748 -8.863 -16.803 1.00 59.00 182 THR A C 1
ATOM 1529 O O . THR A 1 182 ? 25.619 -8.619 -17.639 1.00 59.00 182 THR A O 1
ATOM 1532 N N . THR A 1 183 ? 24.536 -8.056 -15.758 1.00 60.59 183 THR A N 1
ATOM 1533 C CA . THR A 1 183 ? 25.347 -6.849 -15.527 1.00 60.59 183 THR A CA 1
ATOM 1534 C C . THR A 1 183 ? 26.740 -7.134 -14.976 1.00 60.59 183 THR A C 1
ATOM 1536 O O . THR A 1 183 ? 27.654 -6.358 -15.257 1.00 60.59 183 THR A O 1
ATOM 1539 N N . GLU A 1 184 ? 26.938 -8.238 -14.250 1.00 61.56 184 GLU A N 1
ATOM 1540 C CA . GLU A 1 184 ? 28.276 -8.684 -13.834 1.00 61.56 184 GLU A CA 1
ATOM 1541 C C . GLU A 1 184 ? 29.092 -9.227 -15.015 1.00 61.56 184 GLU A C 1
ATOM 1543 O O . GLU A 1 184 ? 30.303 -9.024 -15.084 1.00 61.56 184 GLU A O 1
ATOM 1548 N N . ILE A 1 185 ? 28.422 -9.856 -15.984 1.00 56.31 185 ILE A N 1
ATOM 1549 C CA . ILE A 1 185 ? 29.059 -10.437 -17.173 1.00 56.31 185 ILE A CA 1
ATOM 1550 C C . ILE A 1 185 ? 29.406 -9.358 -18.226 1.00 56.31 185 ILE A C 1
ATOM 1552 O O . ILE A 1 185 ? 30.324 -9.549 -19.024 1.00 56.31 185 ILE A O 1
ATOM 1556 N N . ALA A 1 186 ? 28.729 -8.199 -18.221 1.00 56.69 186 ALA A N 1
ATOM 1557 C CA . ALA A 1 186 ? 28.910 -7.117 -19.201 1.00 56.69 186 ALA A CA 1
ATOM 1558 C C . ALA A 1 186 ? 29.291 -5.759 -18.551 1.00 56.69 186 ALA A C 1
ATOM 1560 O O . ALA A 1 186 ? 28.451 -4.860 -18.427 1.00 56.69 186 ALA A O 1
ATOM 1561 N N . PRO A 1 187 ? 30.574 -5.540 -18.200 1.00 58.88 187 PRO A N 1
ATOM 1562 C CA . PRO A 1 187 ? 31.022 -4.384 -17.412 1.00 58.88 187 PRO A CA 1
ATOM 1563 C C . PRO A 1 187 ? 30.904 -3.018 -18.114 1.00 58.88 187 PRO A C 1
ATOM 1565 O O . PRO A 1 187 ? 30.971 -1.989 -17.452 1.00 58.88 187 PRO A O 1
ATOM 1568 N N . ASN A 1 188 ? 30.679 -2.956 -19.429 1.00 57.09 188 ASN A N 1
ATOM 1569 C CA . ASN A 1 188 ? 30.563 -1.680 -20.156 1.00 57.09 188 ASN A CA 1
ATOM 1570 C C . ASN A 1 188 ? 29.146 -1.066 -20.123 1.00 57.09 188 ASN A C 1
ATOM 1572 O O . ASN A 1 188 ? 28.978 0.108 -20.445 1.00 57.09 188 ASN A O 1
ATOM 1576 N N . LEU A 1 189 ? 28.121 -1.791 -19.653 1.00 58.78 189 LEU A N 1
ATOM 1577 C CA . LEU A 1 189 ? 26.726 -1.309 -19.548 1.00 58.78 189 LEU A CA 1
ATOM 1578 C C . LEU A 1 189 ? 26.471 -0.377 -18.331 1.00 58.78 189 LEU A C 1
ATOM 1580 O O . LEU A 1 189 ? 25.338 -0.196 -17.881 1.00 58.78 189 LEU A O 1
ATOM 1584 N N . HIS A 1 190 ? 27.531 0.191 -17.757 1.00 65.94 190 HIS A N 1
ATOM 1585 C CA . HIS A 1 190 ? 27.756 0.213 -16.310 1.00 65.94 190 HIS A CA 1
ATOM 1586 C C . HIS A 1 190 ? 26.888 1.188 -15.497 1.00 65.94 190 HIS A C 1
ATOM 1588 O O . HIS A 1 190 ? 26.376 0.804 -14.453 1.00 65.94 190 HIS A O 1
ATOM 1594 N N . ILE A 1 191 ? 26.718 2.454 -15.898 1.00 73.12 191 ILE A N 1
ATOM 1595 C CA . ILE A 1 191 ? 26.231 3.473 -14.941 1.00 73.12 191 ILE A CA 1
ATOM 1596 C C . ILE A 1 191 ? 24.716 3.688 -14.952 1.00 73.12 191 ILE A C 1
ATOM 1598 O O . ILE A 1 191 ? 24.098 3.718 -13.891 1.00 73.12 191 ILE A O 1
ATOM 1602 N N . VAL A 1 192 ? 24.099 3.791 -16.133 1.00 71.44 192 VAL A N 1
ATOM 1603 C CA . VAL A 1 192 ? 22.646 4.012 -16.267 1.00 71.44 192 VAL A CA 1
ATOM 1604 C C . VAL A 1 192 ? 21.888 2.826 -15.686 1.00 71.44 192 VAL A C 1
ATOM 1606 O O . VAL A 1 192 ? 20.985 2.985 -14.868 1.00 71.44 192 VAL A O 1
ATOM 1609 N N . THR A 1 193 ? 22.337 1.632 -16.050 1.00 71.44 193 THR A N 1
ATOM 1610 C CA . THR A 1 193 ? 21.821 0.358 -15.573 1.00 71.44 193 THR A CA 1
ATOM 1611 C C . THR A 1 193 ? 21.917 0.263 -14.045 1.00 71.44 193 THR A C 1
ATOM 1613 O O . THR A 1 193 ? 20.909 0.013 -13.391 1.00 71.44 193 THR A O 1
ATOM 1616 N N . ARG A 1 194 ? 23.069 0.606 -13.443 1.00 73.44 194 ARG A N 1
ATOM 1617 C CA . ARG A 1 194 ? 23.244 0.658 -11.976 1.00 73.44 194 ARG A CA 1
ATOM 1618 C C . ARG A 1 194 ? 22.344 1.674 -11.280 1.00 73.44 194 ARG A C 1
ATOM 1620 O O . ARG A 1 194 ? 21.829 1.376 -10.208 1.00 73.44 194 ARG A O 1
ATOM 1627 N N . ILE A 1 195 ? 22.144 2.860 -11.858 1.00 77.56 195 ILE A N 1
ATOM 1628 C CA . ILE A 1 195 ? 21.253 3.882 -11.284 1.00 77.56 195 ILE A CA 1
ATOM 1629 C C . ILE A 1 195 ? 19.811 3.375 -11.261 1.00 77.56 195 ILE A C 1
ATOM 1631 O O . ILE A 1 195 ? 19.130 3.497 -10.241 1.00 77.56 195 ILE A O 1
ATOM 1635 N N . VAL A 1 196 ? 19.345 2.777 -12.362 1.00 75.31 196 VAL A N 1
ATOM 1636 C CA . VAL A 1 196 ? 17.991 2.219 -12.410 1.00 75.31 196 VAL A CA 1
ATOM 1637 C C . VAL A 1 196 ? 17.857 1.032 -11.457 1.00 75.31 196 VAL A C 1
ATOM 1639 O O . VAL A 1 196 ? 16.870 0.969 -10.726 1.00 75.31 196 VAL A O 1
ATOM 1642 N N . PHE A 1 197 ? 18.852 0.146 -11.380 1.00 73.50 197 PHE A N 1
ATOM 1643 C CA . PHE A 1 197 ? 18.850 -0.951 -10.407 1.00 73.50 197 PHE A CA 1
ATOM 1644 C C . PHE A 1 197 ? 18.824 -0.453 -8.964 1.00 73.50 197 PHE A C 1
ATOM 1646 O O . PHE A 1 197 ? 17.985 -0.900 -8.184 1.00 73.50 197 PHE A O 1
ATOM 1653 N N . GLY A 1 198 ? 19.659 0.529 -8.620 1.00 75.75 198 GLY A N 1
ATOM 1654 C CA . GLY A 1 198 ? 19.652 1.153 -7.299 1.00 75.75 198 GLY A CA 1
ATOM 1655 C C . GLY A 1 198 ? 18.285 1.744 -6.949 1.00 75.75 198 GLY A C 1
ATOM 1656 O O . GLY A 1 198 ? 17.802 1.569 -5.830 1.00 75.75 198 GLY A O 1
ATOM 1657 N N . TYR A 1 199 ? 17.613 2.372 -7.917 1.00 81.81 199 TYR A N 1
ATOM 1658 C CA . TYR A 1 199 ? 16.253 2.876 -7.735 1.00 81.81 199 TYR A CA 1
ATOM 1659 C C . TYR A 1 199 ? 15.225 1.756 -7.517 1.00 81.81 199 TYR A C 1
ATOM 1661 O O . TYR A 1 199 ? 14.404 1.852 -6.603 1.00 81.81 199 TYR A O 1
ATOM 1669 N N . LEU A 1 200 ? 15.267 0.690 -8.322 1.00 75.44 200 LEU A N 1
ATOM 1670 C CA . LEU A 1 200 ? 14.354 -0.451 -8.199 1.00 75.44 200 LEU A CA 1
ATOM 1671 C C . LEU A 1 200 ? 14.524 -1.172 -6.858 1.00 75.44 200 LEU A C 1
ATOM 1673 O O . LEU A 1 200 ? 13.526 -1.450 -6.190 1.00 75.44 200 LEU A O 1
ATOM 1677 N N . LEU A 1 201 ? 15.767 -1.404 -6.431 1.00 76.25 201 LEU A N 1
ATOM 1678 C CA . LEU A 1 201 ? 16.086 -2.016 -5.143 1.00 76.25 201 LEU A CA 1
ATOM 1679 C C . LEU A 1 201 ? 15.609 -1.142 -3.980 1.00 76.25 201 LEU A C 1
ATOM 1681 O O . LEU A 1 201 ? 14.950 -1.633 -3.059 1.00 76.25 201 LEU A O 1
ATOM 1685 N N . TRP A 1 202 ? 15.889 0.164 -4.036 1.00 82.62 202 TRP A N 1
ATOM 1686 C CA . TRP A 1 202 ? 15.414 1.122 -3.038 1.00 82.62 202 TRP A CA 1
ATOM 1687 C C . TRP A 1 202 ? 13.883 1.138 -2.964 1.00 82.62 202 TRP A C 1
ATOM 1689 O O . TRP A 1 202 ? 13.316 1.043 -1.876 1.00 82.62 202 TRP A O 1
ATOM 1699 N N . SER A 1 203 ? 13.207 1.177 -4.114 1.00 78.50 203 SER A N 1
ATOM 1700 C CA . SER A 1 203 ? 11.747 1.151 -4.205 1.00 78.50 203 SER A CA 1
ATOM 1701 C C . SER A 1 203 ? 11.159 -0.146 -3.643 1.00 78.50 203 SER A C 1
ATOM 1703 O O . SER A 1 203 ? 10.197 -0.103 -2.875 1.00 78.50 203 SER A O 1
ATOM 1705 N N . GLY A 1 204 ? 11.713 -1.304 -4.009 1.00 75.62 204 GLY A N 1
ATOM 1706 C CA . GLY A 1 204 ? 11.262 -2.605 -3.510 1.00 75.62 204 GLY A CA 1
ATOM 1707 C C . GLY A 1 204 ? 11.441 -2.722 -1.997 1.00 75.62 204 GLY A C 1
ATOM 1708 O O . GLY A 1 204 ? 10.503 -3.072 -1.280 1.00 75.62 204 GLY A O 1
ATOM 1709 N N . THR A 1 205 ? 12.610 -2.318 -1.496 1.00 79.50 205 THR A N 1
ATOM 1710 C CA . THR A 1 205 ? 12.912 -2.284 -0.059 1.00 79.50 205 THR A CA 1
ATOM 1711 C C . THR A 1 205 ? 11.958 -1.350 0.682 1.00 79.50 205 THR A C 1
ATOM 1713 O O . THR A 1 205 ? 11.408 -1.720 1.717 1.00 79.50 205 THR A O 1
ATOM 1716 N N . PHE A 1 206 ? 11.689 -0.159 0.140 1.00 82.69 206 PHE A N 1
ATOM 1717 C CA . PHE A 1 206 ? 10.745 0.795 0.720 1.00 82.69 206 PHE A CA 1
ATOM 1718 C C . PHE A 1 206 ? 9.326 0.217 0.844 1.00 82.69 206 PHE A C 1
ATOM 1720 O O . PHE A 1 206 ? 8.681 0.384 1.885 1.00 82.69 206 PHE A O 1
ATOM 1727 N N . VAL A 1 207 ? 8.851 -0.498 -0.182 1.00 80.75 207 VAL A N 1
ATOM 1728 C CA . VAL A 1 207 ? 7.543 -1.174 -0.179 1.00 80.75 207 VAL A CA 1
ATOM 1729 C C . VAL A 1 207 ? 7.496 -2.279 0.882 1.00 80.75 207 VAL A C 1
ATOM 1731 O O . VAL A 1 207 ? 6.554 -2.318 1.677 1.00 80.75 207 VAL A O 1
ATOM 1734 N N . ILE A 1 208 ? 8.527 -3.127 0.961 1.00 81.31 208 ILE A N 1
ATOM 1735 C CA . ILE A 1 208 ? 8.610 -4.223 1.945 1.00 81.31 208 ILE A CA 1
ATOM 1736 C C . ILE A 1 208 ? 8.691 -3.680 3.378 1.00 81.31 208 ILE A C 1
ATOM 1738 O O . ILE A 1 208 ? 7.980 -4.147 4.267 1.00 81.31 208 ILE A O 1
ATOM 1742 N N . LEU A 1 209 ? 9.506 -2.658 3.634 1.00 84.81 209 LEU A N 1
ATOM 1743 C CA . LEU A 1 209 ? 9.600 -2.058 4.967 1.00 84.81 209 LEU A CA 1
ATOM 1744 C C . LEU A 1 209 ? 8.286 -1.386 5.377 1.00 84.81 209 LEU A C 1
ATOM 1746 O O . LEU A 1 209 ? 7.846 -1.521 6.520 1.00 84.81 209 LEU A O 1
ATOM 1750 N N . SER A 1 210 ? 7.623 -0.704 4.442 1.00 82.25 210 SER A N 1
ATOM 1751 C CA . SER A 1 210 ? 6.316 -0.088 4.686 1.00 82.25 210 SER A CA 1
ATOM 1752 C C . SER A 1 210 ? 5.230 -1.140 4.946 1.00 82.25 210 SER A C 1
ATOM 1754 O O . SER A 1 210 ? 4.379 -0.938 5.816 1.00 82.25 210 SER A O 1
ATOM 1756 N N . TYR A 1 211 ? 5.292 -2.286 4.256 1.00 81.94 211 TYR A N 1
ATOM 1757 C CA . TYR A 1 211 ? 4.470 -3.467 4.535 1.00 81.94 211 TYR A CA 1
ATOM 1758 C C . TYR A 1 211 ? 4.678 -3.975 5.968 1.00 81.94 211 TYR A C 1
ATOM 1760 O O . TYR A 1 211 ? 3.733 -4.023 6.757 1.00 81.94 211 TYR A O 1
ATOM 1768 N N . LEU A 1 212 ? 5.921 -4.302 6.336 1.00 82.56 212 LEU A N 1
ATOM 1769 C CA . LEU A 1 212 ? 6.238 -4.848 7.658 1.00 82.56 212 LEU A CA 1
ATOM 1770 C C . LEU A 1 212 ? 5.821 -3.882 8.768 1.00 82.56 212 LEU A C 1
ATOM 1772 O O . LEU A 1 212 ? 5.253 -4.296 9.779 1.00 82.56 212 LEU A O 1
ATOM 1776 N N . LYS A 1 213 ? 6.031 -2.580 8.552 1.00 88.12 213 LYS A N 1
ATOM 1777 C CA . LYS A 1 213 ? 5.613 -1.530 9.478 1.00 88.12 213 LYS A CA 1
ATOM 1778 C C . LYS A 1 213 ? 4.098 -1.508 9.683 1.00 88.12 213 LYS A C 1
ATOM 1780 O O . LYS A 1 213 ? 3.654 -1.433 10.829 1.00 88.12 213 LYS A O 1
ATOM 1785 N N . VAL A 1 214 ? 3.297 -1.549 8.612 1.00 85.00 214 VAL A N 1
ATOM 1786 C CA . VAL A 1 214 ? 1.834 -1.468 8.752 1.00 85.00 214 VAL A CA 1
ATOM 1787 C C . VAL A 1 214 ? 1.268 -2.736 9.385 1.00 85.00 214 VAL A C 1
ATOM 1789 O O . VAL A 1 214 ? 0.481 -2.628 10.321 1.00 85.00 214 VAL A O 1
ATOM 1792 N N . VAL A 1 215 ? 1.735 -3.917 8.968 1.00 83.38 215 VAL A N 1
ATOM 1793 C CA . VAL A 1 215 ? 1.299 -5.206 9.528 1.00 83.38 215 VAL A CA 1
ATOM 1794 C C . VAL A 1 215 ? 1.662 -5.308 11.008 1.00 83.38 215 VAL A C 1
ATOM 1796 O O . VAL A 1 215 ? 0.801 -5.622 11.832 1.00 83.38 215 VAL A O 1
ATOM 1799 N N . SER A 1 216 ? 2.899 -4.954 11.371 1.00 83.19 216 SER A N 1
ATOM 1800 C CA . SER A 1 216 ? 3.332 -4.888 12.771 1.00 83.19 216 SER A CA 1
ATOM 1801 C C . SER A 1 216 ? 2.458 -3.930 13.584 1.00 83.19 216 SER A C 1
ATOM 1803 O O . SER A 1 216 ? 2.024 -4.259 14.688 1.00 83.19 216 SER A O 1
ATOM 1805 N N . SER A 1 217 ? 2.096 -2.778 13.009 1.00 86.06 217 SER A N 1
ATOM 1806 C CA . SER A 1 217 ? 1.221 -1.815 13.674 1.00 86.06 217 SER A CA 1
ATOM 1807 C C . SER A 1 217 ? -0.208 -2.330 13.888 1.00 86.06 217 SER A C 1
ATOM 1809 O O . SER A 1 217 ? -0.794 -2.023 14.928 1.00 86.06 217 SER A O 1
ATOM 1811 N N . VAL A 1 218 ? -0.772 -3.109 12.954 1.00 85.19 218 VAL A N 1
ATOM 1812 C CA . VAL A 1 218 ? -2.067 -3.784 13.165 1.00 85.19 218 VAL A CA 1
ATOM 1813 C C . VAL A 1 218 ? -1.939 -4.814 14.287 1.00 85.19 218 VAL A C 1
ATOM 1815 O O . VAL A 1 218 ? -2.751 -4.812 15.209 1.00 85.19 218 VAL A O 1
ATOM 1818 N N . ALA A 1 219 ? -0.894 -5.646 14.259 1.00 80.75 219 ALA A N 1
ATOM 1819 C CA . ALA A 1 219 ? -0.664 -6.679 15.267 1.00 80.75 219 ALA A CA 1
ATOM 1820 C C . ALA A 1 219 ? -0.473 -6.096 16.679 1.00 80.75 219 ALA A C 1
ATOM 1822 O O . ALA A 1 219 ? -0.970 -6.651 17.661 1.00 80.75 219 ALA A O 1
ATOM 1823 N N . GLU A 1 220 ? 0.216 -4.961 16.804 1.00 85.25 220 GLU A N 1
ATOM 1824 C CA . GLU A 1 220 ? 0.380 -4.260 18.078 1.00 85.25 220 GLU A CA 1
ATOM 1825 C C . GLU A 1 220 ? -0.960 -3.738 18.621 1.00 85.25 220 GLU A C 1
ATOM 1827 O O . GLU A 1 220 ? -1.264 -3.910 19.806 1.00 85.25 220 GLU A O 1
ATOM 1832 N N . GLU A 1 221 ? -1.793 -3.138 17.766 1.00 85.12 221 GLU A N 1
ATOM 1833 C CA . GLU A 1 221 ? -3.114 -2.647 18.172 1.00 85.12 221 GLU A CA 1
ATOM 1834 C C . GLU A 1 221 ? -4.052 -3.806 18.543 1.00 85.12 221 GLU A C 1
ATOM 1836 O O . GLU A 1 221 ? -4.790 -3.723 19.529 1.00 85.12 221 GLU A O 1
ATOM 1841 N N . ALA A 1 222 ? -3.946 -4.927 17.830 1.00 80.69 222 ALA A N 1
ATOM 1842 C CA . ALA A 1 222 ? -4.660 -6.160 18.125 1.00 80.69 222 ALA A CA 1
ATOM 1843 C C . ALA A 1 222 ? -4.294 -6.710 19.519 1.00 80.69 222 ALA A C 1
ATOM 1845 O O . ALA A 1 222 ? -5.178 -6.985 20.336 1.00 80.69 222 ALA A O 1
ATOM 1846 N N . LYS A 1 223 ? -2.995 -6.761 19.859 1.00 81.56 223 LYS A N 1
ATOM 1847 C CA . LYS A 1 223 ? -2.516 -7.139 21.206 1.00 81.56 223 LYS A CA 1
ATOM 1848 C C . LYS A 1 223 ? -3.063 -6.209 22.293 1.00 81.56 223 LYS A C 1
ATOM 1850 O O . LYS A 1 223 ? -3.498 -6.676 23.348 1.00 81.56 223 LYS A O 1
ATOM 1855 N N . LYS A 1 224 ? -3.080 -4.893 22.041 1.00 83.12 224 LYS A N 1
ATOM 1856 C CA . LYS A 1 224 ? -3.637 -3.896 22.975 1.00 83.12 224 LYS A CA 1
ATOM 1857 C C . LYS A 1 224 ? -5.137 -4.080 23.193 1.00 83.12 224 LYS A C 1
ATOM 1859 O O . LYS A 1 224 ? -5.608 -3.863 24.307 1.00 83.12 224 LYS A O 1
ATOM 1864 N N . ALA A 1 225 ? -5.882 -4.468 22.160 1.00 79.06 225 ALA A N 1
ATOM 1865 C CA . ALA A 1 225 ? -7.321 -4.705 22.239 1.00 79.06 225 ALA A CA 1
ATOM 1866 C C . ALA A 1 225 ? -7.682 -6.051 22.899 1.00 79.06 225 ALA A C 1
ATOM 1868 O O . ALA A 1 225 ? -8.720 -6.152 23.552 1.00 79.06 225 ALA A O 1
ATOM 1869 N N . TYR A 1 226 ? -6.803 -7.054 22.820 1.00 76.25 226 TYR A N 1
ATOM 1870 C CA . TYR A 1 226 ? -7.038 -8.376 23.408 1.00 76.25 226 TYR A CA 1
ATOM 1871 C C . TYR A 1 226 ? -7.107 -8.357 24.945 1.00 76.25 226 TYR A C 1
ATOM 1873 O O . TYR A 1 226 ? -7.955 -9.012 25.549 1.00 76.25 226 TYR A O 1
ATOM 1881 N N . LYS A 1 227 ? -6.249 -7.567 25.604 1.00 78.06 227 LYS A N 1
ATOM 1882 C CA . LYS A 1 227 ? -6.199 -7.466 27.076 1.00 78.06 227 LYS A CA 1
ATOM 1883 C C . LYS A 1 227 ? -7.535 -7.026 27.712 1.00 78.06 227 LYS A C 1
ATOM 1885 O O . LYS A 1 227 ? -7.987 -7.715 28.628 1.00 78.06 227 LYS A O 1
ATOM 1890 N N . PRO A 1 228 ? -8.177 -5.917 27.292 1.00 74.06 228 PRO A N 1
ATOM 1891 C CA . PRO A 1 228 ? -9.477 -5.524 27.831 1.00 74.06 228 PRO A CA 1
ATOM 1892 C C . PRO A 1 228 ? -10.600 -6.479 27.408 1.00 74.06 228 PRO A C 1
ATOM 1894 O O . PRO A 1 228 ? -11.492 -6.727 28.212 1.00 74.06 228 PRO A O 1
ATOM 1897 N N . LEU A 1 229 ? -10.536 -7.068 26.207 1.00 73.00 229 LEU A N 1
ATOM 1898 C CA . LEU A 1 229 ? -11.534 -8.033 25.736 1.00 73.00 229 LEU A CA 1
ATOM 1899 C C . LEU A 1 229 ? -11.555 -9.311 26.588 1.00 73.00 229 LEU A C 1
ATOM 1901 O O . LEU A 1 229 ? -12.620 -9.726 27.037 1.00 73.00 229 LEU A O 1
ATOM 1905 N N . ASN A 1 230 ? -10.386 -9.900 26.862 1.00 75.25 230 ASN A N 1
ATOM 1906 C CA . ASN A 1 230 ? -10.273 -11.113 27.675 1.00 75.25 230 ASN A CA 1
ATOM 1907 C C . ASN A 1 230 ? -10.751 -10.866 29.117 1.00 75.25 230 ASN A C 1
ATOM 1909 O O . ASN A 1 230 ? -11.479 -11.670 29.691 1.00 75.25 230 ASN A O 1
ATOM 1913 N N . LYS A 1 231 ? -10.429 -9.695 29.687 1.00 72.75 231 LYS A N 1
ATOM 1914 C CA . LYS A 1 231 ? -10.986 -9.280 30.984 1.00 72.75 231 LYS A CA 1
ATOM 1915 C C . LYS A 1 231 ? -12.513 -9.201 30.950 1.00 72.75 231 LYS A C 1
ATOM 1917 O O . LYS A 1 231 ? -13.156 -9.727 31.850 1.00 72.75 231 LYS A O 1
ATOM 1922 N N . LEU A 1 232 ? -13.087 -8.600 29.904 1.00 69.88 232 LEU A N 1
ATOM 1923 C CA . LEU A 1 232 ? -14.539 -8.506 29.729 1.00 69.88 232 LEU A CA 1
ATOM 1924 C C . LEU A 1 232 ? -15.200 -9.895 29.641 1.00 69.88 232 LEU A C 1
ATOM 1926 O O . LEU A 1 232 ? -16.240 -10.126 30.253 1.00 69.88 232 LEU A O 1
ATOM 1930 N N . GLN A 1 233 ? -14.576 -10.830 28.916 1.00 69.50 233 GLN A N 1
ATOM 1931 C CA . GLN A 1 233 ? -15.043 -12.214 28.790 1.00 69.50 233 GLN A CA 1
ATOM 1932 C C . GLN A 1 233 ? -15.005 -12.967 30.125 1.00 69.50 233 GLN A C 1
ATOM 1934 O O . GLN A 1 233 ? -15.963 -13.664 30.458 1.00 69.50 233 GLN A O 1
ATOM 1939 N N . ILE A 1 234 ? -13.933 -12.809 30.910 1.00 69.88 234 ILE A N 1
ATOM 1940 C CA . ILE A 1 234 ? -13.818 -13.421 32.242 1.00 69.88 234 ILE A CA 1
ATOM 1941 C C . ILE A 1 234 ? -14.918 -12.891 33.169 1.00 69.88 234 ILE A C 1
ATOM 1943 O O . ILE A 1 234 ? -15.608 -13.687 33.805 1.00 69.88 234 ILE A O 1
ATOM 1947 N N . THR A 1 235 ? -15.132 -11.572 33.207 1.00 67.06 235 THR A N 1
ATOM 1948 C CA . THR A 1 235 ? -16.161 -10.961 34.063 1.00 67.06 235 THR A CA 1
ATOM 1949 C C . THR A 1 235 ? -17.574 -11.403 33.675 1.00 67.06 235 THR A C 1
ATOM 1951 O O . THR A 1 235 ? -18.378 -11.722 34.548 1.00 67.06 235 THR A O 1
ATOM 1954 N N . LEU A 1 236 ? -17.880 -11.513 32.378 1.00 67.31 236 LEU A N 1
ATOM 1955 C CA . LEU A 1 236 ? -19.151 -12.087 31.916 1.00 67.31 236 LEU A CA 1
ATOM 1956 C C . LEU A 1 236 ? -19.340 -13.540 32.35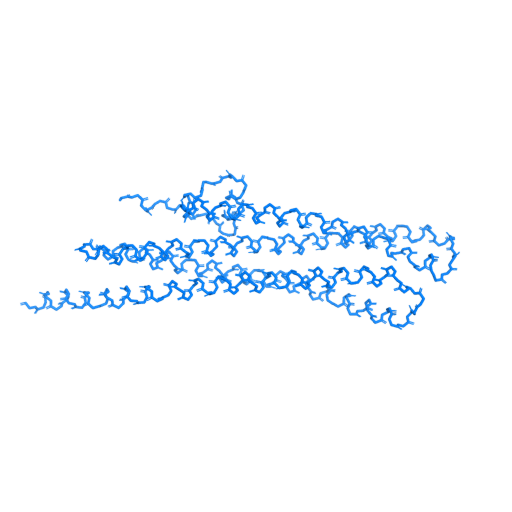5 1.00 67.31 236 LEU A C 1
ATOM 1958 O O . LEU A 1 236 ? -20.423 -13.931 32.794 1.00 67.31 236 LEU A O 1
ATOM 1962 N N . LYS A 1 237 ? -18.295 -14.362 32.223 1.00 67.81 237 LYS A N 1
ATOM 1963 C CA . LYS A 1 237 ? -18.354 -15.779 32.596 1.00 67.81 237 LYS A CA 1
ATOM 1964 C C . LYS A 1 237 ? -18.579 -15.942 34.103 1.00 67.81 237 LYS A C 1
ATOM 1966 O O . LYS A 1 237 ? -19.330 -16.814 34.521 1.00 67.81 237 LYS A O 1
ATOM 1971 N N . GLN A 1 238 ? -17.990 -15.063 34.915 1.00 64.12 238 GLN A N 1
ATOM 1972 C CA . GLN A 1 238 ? -18.228 -15.014 36.359 1.00 64.12 238 GLN A CA 1
ATOM 1973 C C . GLN A 1 238 ? -19.661 -14.572 36.698 1.00 64.12 238 GLN A C 1
ATOM 1975 O O . GLN A 1 238 ? -20.319 -15.240 37.490 1.00 64.12 238 GLN A O 1
ATOM 1980 N N . ASN A 1 239 ? -20.187 -13.520 36.059 1.00 62.75 239 ASN A N 1
ATOM 1981 C CA . ASN A 1 239 ? -21.539 -13.011 36.332 1.00 62.75 239 ASN A CA 1
ATOM 1982 C C . ASN A 1 239 ? -22.663 -13.939 35.844 1.00 62.75 239 ASN A C 1
ATOM 1984 O O . ASN A 1 239 ? -23.682 -14.072 36.520 1.00 62.75 239 ASN A O 1
ATOM 1988 N N . SER A 1 240 ? -22.484 -14.610 34.703 1.00 59.72 240 SER A N 1
ATOM 1989 C CA . SER A 1 240 ? -23.442 -15.608 34.199 1.00 59.72 240 SER A CA 1
ATOM 1990 C C . SER A 1 240 ? -23.499 -16.852 35.090 1.00 59.72 240 SER A C 1
ATOM 1992 O O . SER A 1 240 ? -24.587 -17.351 35.377 1.00 59.72 240 SER A O 1
ATOM 1994 N N . ASN A 1 241 ? -22.352 -17.303 35.610 1.00 58.28 241 ASN A N 1
ATOM 1995 C CA . ASN A 1 241 ? -22.303 -18.358 36.624 1.00 58.28 241 ASN A CA 1
ATOM 1996 C C . ASN A 1 241 ? -22.963 -17.917 37.941 1.00 58.28 241 ASN A C 1
ATOM 1998 O O . ASN A 1 241 ? -23.652 -18.716 38.567 1.00 58.28 241 ASN A O 1
ATOM 2002 N N . PHE A 1 242 ? -22.807 -16.650 38.339 1.00 46.88 242 PHE A N 1
ATOM 2003 C CA . PHE A 1 242 ? -23.433 -16.100 39.546 1.00 46.88 242 PHE A CA 1
ATOM 2004 C C . PHE A 1 242 ? -24.959 -15.958 39.414 1.00 46.88 242 PHE A C 1
ATOM 2006 O O . PHE A 1 242 ? -25.681 -16.246 40.365 1.00 46.88 242 PHE A O 1
ATOM 2013 N N . CYS A 1 243 ? -25.470 -15.566 38.238 1.00 48.66 243 CYS A N 1
ATOM 2014 C CA . CYS A 1 243 ? -26.913 -15.543 37.965 1.00 48.66 243 CYS A CA 1
ATOM 2015 C C . CYS A 1 243 ? -27.517 -16.951 37.996 1.00 48.66 243 CYS A C 1
ATOM 2017 O O . CYS A 1 243 ? -28.538 -17.143 38.645 1.00 48.66 243 CYS A O 1
ATOM 2019 N N . ARG A 1 244 ? -26.846 -17.946 37.397 1.00 42.19 244 ARG A N 1
ATOM 2020 C CA . ARG A 1 244 ? -27.283 -19.351 37.483 1.00 42.19 244 ARG A CA 1
ATOM 2021 C C . ARG A 1 244 ? -27.279 -19.883 38.915 1.00 42.19 244 ARG A C 1
ATOM 2023 O O . ARG A 1 244 ? -28.186 -20.614 39.281 1.00 42.19 244 ARG A O 1
ATOM 2030 N N . LEU A 1 245 ? -26.298 -19.495 39.735 1.00 32.69 245 LEU A N 1
ATOM 2031 C CA . LEU A 1 245 ? -26.267 -19.877 41.151 1.00 32.69 245 LEU A CA 1
ATOM 2032 C C . LEU A 1 245 ? -27.441 -19.273 41.937 1.00 32.69 245 LEU A C 1
ATOM 2034 O O . LEU A 1 245 ? -27.967 -19.918 42.831 1.00 32.69 245 LEU A O 1
ATOM 2038 N N . LYS A 1 246 ? -27.860 -18.049 41.594 1.00 36.38 246 LYS A N 1
ATOM 2039 C CA . LYS A 1 246 ? -29.012 -17.365 42.203 1.00 36.38 246 LYS A CA 1
ATOM 2040 C C . LYS A 1 246 ? -30.368 -17.924 41.776 1.00 36.38 246 LYS A C 1
ATOM 2042 O O . LYS A 1 246 ? -31.326 -17.745 42.505 1.00 36.38 246 LYS A O 1
ATOM 2047 N N . GLU A 1 247 ? -30.456 -18.539 40.601 1.00 39.91 247 GLU A N 1
ATOM 2048 C CA . GLU A 1 247 ? -31.658 -19.260 40.153 1.00 39.91 247 GLU A CA 1
ATOM 2049 C C . GLU A 1 247 ? -31.756 -20.663 40.778 1.00 39.91 247 GLU A C 1
ATOM 2051 O O . GLU A 1 247 ? -32.815 -21.281 40.738 1.00 39.91 247 GLU A O 1
ATOM 2056 N N . MET A 1 248 ? -30.653 -21.166 41.344 1.00 39.16 248 MET A N 1
ATOM 2057 C CA . MET A 1 248 ? -30.574 -22.466 42.018 1.00 39.16 248 MET A CA 1
ATOM 2058 C C . MET A 1 248 ? -30.748 -22.394 43.546 1.00 39.16 248 MET A C 1
ATOM 2060 O O . MET A 1 248 ? -30.870 -23.450 44.166 1.00 39.16 248 MET A O 1
ATOM 2064 N N . ILE A 1 249 ? -30.735 -21.196 44.146 1.00 38.50 249 ILE A N 1
ATOM 2065 C CA . ILE A 1 249 ? -30.948 -20.939 45.587 1.00 38.50 249 ILE A CA 1
ATOM 2066 C C . ILE A 1 249 ? -32.335 -20.332 45.776 1.00 38.50 249 ILE A C 1
ATOM 2068 O O . ILE A 1 249 ? -33.058 -20.807 46.677 1.00 38.50 249 ILE A O 1
#